Protein AF-A0A494Y3T6-F1 (afdb_monomer)

Mean predicted aligned error: 9.83 Å

Nearest PDB structures (foldseek):
  3luq-assembly1_D  TM=3.964E-01  e=2.730E+00  Geobacter sulfurreducens PCA
  6e09-assembly1_A  TM=2.855E-01  e=7.334E-01  Helicobacter pylori SS1
  6e09-assembly2_C  TM=2.878E-01  e=2.316E+00  Helicobacter pylori SS1

Structure (mmCIF, N/CA/C/O backbone):
data_AF-A0A494Y3T6-F1
#
_entry.id   AF-A0A494Y3T6-F1
#
loop_
_atom_site.group_PDB
_atom_site.id
_atom_site.type_symbol
_atom_site.label_atom_id
_atom_site.label_alt_id
_atom_site.label_comp_id
_atom_site.label_asym_id
_atom_site.label_entity_id
_atom_site.label_seq_id
_atom_site.pdbx_PDB_ins_code
_atom_site.Cartn_x
_atom_site.Cartn_y
_atom_site.Cartn_z
_atom_site.occupancy
_atom_site.B_iso_or_equiv
_atom_site.auth_seq_id
_atom_site.auth_comp_id
_atom_site.auth_asym_id
_atom_site.auth_atom_id
_atom_site.pdbx_PDB_model_num
ATOM 1 N N . MET A 1 1 ? -15.432 0.862 1.508 1.00 73.38 1 MET A N 1
ATOM 2 C CA . MET A 1 1 ? -14.157 1.008 2.243 1.00 73.38 1 MET A CA 1
ATOM 3 C C . MET A 1 1 ? -12.999 0.832 1.286 1.00 73.38 1 MET A C 1
ATOM 5 O O . MET A 1 1 ? -13.145 0.015 0.381 1.00 73.38 1 MET A O 1
ATOM 9 N N . LEU A 1 2 ? -11.916 1.571 1.512 1.00 78.19 2 LEU A N 1
ATOM 10 C CA . LEU A 1 2 ? -10.617 1.409 0.862 1.00 78.19 2 LEU A CA 1
ATOM 11 C C . LEU A 1 2 ? -9.668 0.602 1.751 1.00 78.19 2 LEU A C 1
ATOM 13 O O . LEU A 1 2 ? -9.791 0.681 2.972 1.00 78.19 2 LEU A O 1
ATOM 17 N N . LEU A 1 3 ? -8.756 -0.164 1.156 1.00 83.25 3 LEU A N 1
ATOM 18 C CA . LEU A 1 3 ? -7.653 -0.811 1.872 1.00 83.25 3 LEU A CA 1
ATOM 19 C C . LEU A 1 3 ? -6.368 -0.050 1.578 1.00 83.25 3 LEU A C 1
ATOM 21 O O . LEU A 1 3 ? -6.007 0.094 0.411 1.00 83.25 3 LEU A O 1
ATOM 25 N N . ASP A 1 4 ? -5.698 0.414 2.620 1.00 85.62 4 ASP A N 1
ATOM 26 C CA . ASP A 1 4 ? -4.536 1.283 2.500 1.00 85.62 4 ASP A CA 1
ATOM 27 C C . ASP A 1 4 ? -3.484 0.846 3.517 1.00 85.62 4 ASP A C 1
ATOM 29 O O . ASP A 1 4 ? -3.617 1.056 4.724 1.00 85.62 4 ASP A O 1
ATOM 33 N N . THR A 1 5 ? -2.448 0.177 3.025 1.00 87.12 5 THR A N 1
ATOM 34 C CA . THR A 1 5 ? -1.323 -0.251 3.853 1.00 87.12 5 THR A CA 1
ATOM 35 C C . THR A 1 5 ? -0.376 0.898 4.221 1.00 87.12 5 THR A C 1
ATOM 37 O O . THR A 1 5 ? 0.397 0.722 5.163 1.00 87.12 5 THR A O 1
ATOM 40 N N . GLY A 1 6 ? -0.450 2.054 3.546 1.00 81.62 6 GLY A N 1
ATOM 41 C CA . GLY A 1 6 ? 0.257 3.290 3.902 1.00 81.62 6 GLY A CA 1
ATOM 42 C C . GLY A 1 6 ? -0.426 4.098 5.004 1.00 81.62 6 GLY A C 1
ATOM 43 O O . GLY A 1 6 ? 0.235 4.822 5.754 1.00 81.62 6 GLY A O 1
ATOM 44 N N . ALA A 1 7 ? -1.731 3.917 5.198 1.00 81.56 7 ALA A N 1
ATOM 45 C CA . ALA A 1 7 ? -2.440 4.448 6.354 1.00 81.56 7 ALA A CA 1
ATOM 46 C C . ALA A 1 7 ? -2.167 3.599 7.607 1.00 81.56 7 ALA A C 1
ATOM 48 O O . ALA A 1 7 ? -2.581 2.444 7.702 1.00 81.56 7 ALA A O 1
ATOM 49 N N . ALA A 1 8 ? -1.538 4.186 8.630 1.00 80.62 8 ALA A N 1
ATOM 50 C CA . ALA A 1 8 ? -1.306 3.504 9.908 1.00 80.62 8 ALA A CA 1
ATOM 51 C C . ALA A 1 8 ? -2.625 3.062 10.580 1.00 80.62 8 ALA A C 1
ATOM 53 O O . ALA A 1 8 ? -2.787 1.913 10.998 1.00 80.62 8 ALA A O 1
ATOM 54 N N . PHE A 1 9 ? -3.593 3.978 10.651 1.00 85.00 9 PHE A N 1
ATOM 55 C CA . PHE A 1 9 ? -4.890 3.770 11.294 1.00 85.00 9 PHE A CA 1
ATOM 56 C C . PHE A 1 9 ? -6.030 3.830 10.283 1.00 85.00 9 PHE A C 1
ATOM 58 O O . PHE A 1 9 ? -5.906 4.427 9.216 1.00 85.00 9 PHE A O 1
ATOM 65 N N . ALA A 1 10 ? -7.174 3.247 10.639 1.00 87.12 10 ALA A N 1
ATOM 66 C CA . ALA A 1 10 ? -8.388 3.430 9.854 1.00 87.12 10 ALA A CA 1
ATOM 67 C C . ALA A 1 10 ? -8.802 4.912 9.827 1.00 87.12 10 ALA A C 1
ATOM 69 O O . ALA A 1 10 ? -8.697 5.599 10.841 1.00 87.12 10 ALA A O 1
ATOM 70 N N . ILE A 1 11 ? -9.322 5.392 8.697 1.00 85.81 11 ILE A N 1
ATOM 71 C CA . ILE A 1 11 ? -9.829 6.762 8.529 1.00 85.81 11 ILE A CA 1
ATOM 72 C C . ILE A 1 11 ? -11.288 6.675 8.096 1.00 85.81 11 ILE A C 1
ATOM 74 O O . ILE A 1 11 ? -11.587 6.184 7.013 1.00 85.81 11 ILE A O 1
ATOM 78 N N . LEU A 1 12 ? -12.217 7.123 8.932 1.00 86.12 12 LEU A N 1
ATOM 79 C CA . LEU A 1 12 ? -13.650 6.910 8.734 1.00 86.12 12 LEU A CA 1
ATOM 80 C C . LEU A 1 12 ? -14.422 8.228 8.671 1.00 86.12 12 LEU A C 1
ATOM 82 O O . LEU A 1 12 ? -14.038 9.230 9.280 1.00 86.12 12 LEU A O 1
ATOM 86 N N . GLY A 1 13 ? -15.534 8.201 7.939 1.00 78.88 13 GLY A N 1
ATOM 87 C CA . GLY A 1 13 ? -16.371 9.370 7.694 1.00 78.88 13 GLY A CA 1
ATOM 88 C C . GLY A 1 13 ? -17.178 9.816 8.911 1.00 78.88 13 GLY A C 1
ATOM 89 O O . GLY A 1 13 ? -17.548 9.013 9.768 1.00 78.88 13 GLY A O 1
ATOM 90 N N . HIS A 1 14 ? -17.509 11.108 8.960 1.00 68.88 14 HIS A N 1
ATOM 91 C CA . HIS A 1 14 ? -18.469 11.635 9.936 1.00 68.88 14 HIS A CA 1
ATOM 92 C C . HIS A 1 14 ? -19.910 11.191 9.633 1.00 68.88 14 HIS A C 1
ATOM 94 O O . HIS A 1 14 ? -20.647 10.852 10.551 1.00 68.88 14 HIS A O 1
ATOM 100 N N . GLU A 1 15 ? -20.274 11.127 8.349 1.00 64.12 15 GLU A N 1
ATOM 101 C CA . GLU A 1 15 ? -21.645 10.865 7.876 1.00 64.12 15 GLU A CA 1
ATOM 102 C C . GLU A 1 15 ? -21.785 9.540 7.098 1.00 64.12 15 GLU A C 1
ATOM 104 O O . GLU A 1 15 ? -22.838 9.242 6.536 1.00 64.12 15 GLU A O 1
ATOM 109 N N . GLY A 1 16 ? -20.712 8.746 7.020 1.00 59.22 16 GLY A N 1
ATOM 110 C CA . GLY A 1 16 ? -20.700 7.467 6.304 1.00 59.22 16 GLY A CA 1
ATOM 111 C C . GLY A 1 16 ? -21.360 6.329 7.088 1.00 59.22 16 GLY A C 1
ATOM 112 O O . GLY A 1 16 ? -21.649 6.454 8.275 1.00 59.22 16 GLY A O 1
ATOM 113 N N . GLY A 1 17 ? -21.528 5.163 6.452 1.00 65.25 17 GLY A N 1
ATOM 114 C CA . GLY A 1 17 ? -22.044 3.961 7.127 1.00 65.25 17 GLY A CA 1
ATOM 115 C C . GLY A 1 17 ? -21.122 3.402 8.225 1.00 65.25 17 GLY A C 1
ATOM 116 O O . GLY A 1 17 ? -21.507 2.479 8.942 1.00 65.25 17 GLY A O 1
ATOM 117 N N . LEU A 1 18 ? -19.906 3.944 8.356 1.00 77.62 18 LEU A N 1
ATOM 118 C CA . LEU A 1 18 ? -18.935 3.626 9.398 1.00 77.62 18 LEU A CA 1
ATOM 119 C C . LEU A 1 18 ? -18.412 4.924 10.016 1.00 77.62 18 LEU A C 1
ATOM 121 O O . LEU A 1 18 ? -17.780 5.728 9.336 1.00 77.62 18 LEU A O 1
ATOM 125 N N . THR A 1 19 ? -18.621 5.082 11.321 1.00 82.00 19 THR A N 1
ATOM 126 C CA . THR A 1 19 ? -18.155 6.238 12.098 1.00 82.00 19 THR A CA 1
ATOM 127 C C . THR A 1 19 ? -17.302 5.749 13.269 1.00 82.00 19 THR A C 1
ATOM 129 O O . THR A 1 19 ? -17.674 4.760 13.914 1.00 82.00 19 THR A O 1
ATOM 132 N N . PRO A 1 20 ? -16.168 6.403 13.586 1.00 85.62 20 PRO A N 1
ATOM 133 C CA . PRO A 1 20 ? -15.412 6.085 14.789 1.00 85.62 20 PRO A CA 1
ATOM 134 C C . PRO A 1 20 ? -16.272 6.301 16.032 1.00 85.62 20 PRO A C 1
ATOM 136 O O . PRO A 1 20 ? -16.986 7.298 16.146 1.00 85.62 20 PRO A O 1
ATOM 139 N N . ARG A 1 21 ? -16.179 5.382 16.993 1.00 88.19 21 ARG A N 1
ATOM 140 C CA . ARG A 1 21 ? -16.762 5.594 18.322 1.00 88.19 21 ARG A CA 1
ATOM 141 C C . ARG A 1 21 ? -15.883 6.572 19.109 1.00 88.19 21 ARG A C 1
ATOM 143 O O . ARG A 1 21 ? -14.671 6.547 18.908 1.00 88.19 21 ARG A O 1
ATOM 150 N N . PRO A 1 22 ? -16.439 7.391 20.016 1.00 87.00 22 PRO A N 1
ATOM 151 C CA . PRO A 1 22 ? -15.635 8.291 20.838 1.00 87.00 22 PRO A CA 1
ATOM 152 C C . PRO A 1 22 ? -14.521 7.551 21.590 1.00 87.00 22 PRO A C 1
ATOM 154 O O . PRO A 1 22 ? -14.742 6.455 22.115 1.00 87.00 22 PRO A O 1
ATOM 157 N N . LEU A 1 23 ? -13.330 8.149 21.629 1.00 88.25 23 LEU A N 1
ATOM 158 C CA . LEU A 1 23 ? -12.227 7.670 22.454 1.00 88.25 23 LEU A CA 1
ATOM 159 C C . LEU A 1 23 ? -12.542 7.949 23.930 1.00 88.25 23 LEU A C 1
ATOM 161 O O . LEU A 1 23 ? -12.898 9.072 24.280 1.00 88.25 23 LEU A O 1
ATOM 165 N N . THR A 1 24 ? -12.428 6.934 24.790 1.00 88.81 24 THR A N 1
ATOM 166 C CA . THR A 1 24 ? -12.577 7.115 26.244 1.00 88.81 24 THR A CA 1
ATOM 167 C C . THR A 1 24 ? -11.205 7.271 26.910 1.00 88.81 24 THR A C 1
ATOM 169 O O . THR A 1 24 ? -10.221 6.733 26.385 1.00 88.81 24 THR A O 1
ATOM 172 N N . PRO A 1 25 ? -11.116 7.940 28.077 1.00 88.38 25 PRO A N 1
ATOM 173 C CA . PRO A 1 25 ? -9.852 8.105 28.801 1.00 88.38 25 PRO A CA 1
ATOM 174 C C . PRO A 1 25 ? -9.154 6.779 29.133 1.00 88.38 25 PRO A C 1
ATOM 176 O O . PRO A 1 25 ? -7.929 6.683 29.094 1.00 88.38 25 PRO A O 1
ATOM 179 N N . GLU A 1 26 ? -9.915 5.720 29.419 1.00 89.19 26 GLU A N 1
ATOM 180 C CA . GLU A 1 26 ? -9.364 4.395 29.729 1.00 89.19 26 GLU A CA 1
ATOM 181 C C . GLU A 1 26 ? -8.699 3.760 28.503 1.00 89.19 26 GLU A C 1
ATOM 183 O O . GLU A 1 26 ? -7.636 3.139 28.610 1.00 89.19 26 GLU A O 1
ATOM 188 N N . VAL A 1 27 ? -9.315 3.919 27.326 1.00 87.50 27 VAL A N 1
ATOM 189 C CA . VAL A 1 27 ? -8.764 3.421 26.059 1.00 87.50 27 VAL A CA 1
ATOM 190 C C . VAL A 1 27 ? -7.507 4.202 25.692 1.00 87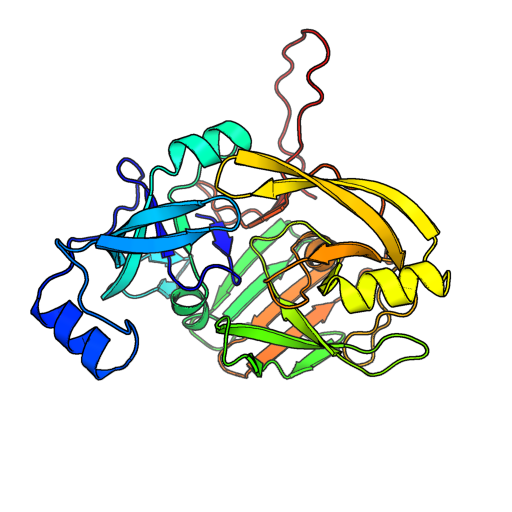.50 27 VAL A C 1
ATOM 192 O O . VAL A 1 27 ? -6.497 3.589 25.342 1.00 87.50 27 VAL A O 1
ATOM 195 N N . GLU A 1 28 ? -7.544 5.527 25.832 1.00 88.19 28 GLU A N 1
ATOM 196 C CA . GLU A 1 28 ? -6.398 6.405 25.600 1.00 88.19 28 GLU A CA 1
ATOM 197 C C . GLU A 1 28 ? -5.208 6.042 26.500 1.00 88.19 28 GLU A C 1
ATOM 199 O O . GLU A 1 28 ? -4.101 5.813 26.006 1.00 88.19 28 GLU A O 1
ATOM 204 N N . ALA A 1 29 ? -5.438 5.890 27.807 1.00 87.38 29 ALA A N 1
ATOM 205 C CA . ALA A 1 29 ? -4.410 5.468 28.756 1.00 87.38 29 ALA A CA 1
ATOM 206 C C . ALA A 1 29 ? -3.815 4.097 28.385 1.00 87.38 29 ALA A C 1
ATOM 208 O O . ALA A 1 29 ? -2.599 3.889 28.451 1.00 87.38 29 ALA A O 1
ATOM 209 N N . GLY A 1 30 ? -4.660 3.161 27.938 1.00 84.94 30 GLY A N 1
ATOM 210 C CA . GLY A 1 30 ? -4.219 1.865 27.429 1.00 84.94 30 GLY A CA 1
ATOM 211 C C . GLY A 1 30 ? -3.369 1.967 26.158 1.00 84.94 30 GLY A C 1
ATOM 212 O O . GLY A 1 30 ? -2.425 1.194 25.985 1.00 84.94 30 GLY A O 1
ATOM 213 N N . TRP A 1 31 ? -3.674 2.907 25.263 1.00 86.00 31 TRP A N 1
ATOM 214 C CA . TRP A 1 31 ? -2.915 3.133 24.029 1.00 86.00 31 TRP A CA 1
ATOM 215 C C . TRP A 1 31 ? -1.570 3.798 24.292 1.00 86.00 31 TRP A C 1
ATOM 217 O O . TRP A 1 31 ? -0.572 3.342 23.735 1.00 86.00 31 TRP A O 1
ATOM 227 N N . LEU A 1 32 ? -1.523 4.780 25.196 1.00 83.56 32 LEU A N 1
ATOM 228 C CA . LEU A 1 32 ? -0.279 5.390 25.674 1.00 83.56 32 LEU A CA 1
ATOM 229 C C . LEU A 1 32 ? 0.657 4.341 26.272 1.00 83.56 32 LEU A C 1
ATOM 231 O O . LEU A 1 32 ? 1.813 4.231 25.872 1.00 83.56 32 LEU A O 1
ATOM 235 N N . LYS A 1 33 ? 0.137 3.499 27.175 1.00 86.38 33 LYS A N 1
ATOM 236 C CA . LYS A 1 33 ? 0.922 2.435 27.820 1.00 86.38 33 LYS A CA 1
ATOM 237 C C . LYS A 1 33 ? 1.505 1.432 26.819 1.00 86.38 33 LYS A C 1
ATOM 239 O O . LYS A 1 33 ? 2.566 0.869 27.068 1.00 86.38 33 LYS A O 1
ATOM 244 N N . ARG A 1 34 ? 0.804 1.183 25.709 1.00 77.31 34 ARG A N 1
ATOM 245 C CA . ARG A 1 34 ? 1.233 0.259 24.645 1.00 77.31 34 ARG A CA 1
ATOM 246 C C . ARG A 1 34 ? 2.066 0.929 23.549 1.00 77.31 34 ARG A C 1
ATOM 248 O O . ARG A 1 34 ? 2.468 0.239 22.622 1.00 77.31 34 ARG A O 1
ATOM 255 N N . GLY A 1 35 ? 2.292 2.242 23.624 1.00 73.50 35 GLY A N 1
ATOM 256 C CA . GLY A 1 35 ? 3.008 2.997 22.593 1.00 73.50 35 GLY A CA 1
ATOM 257 C C . GLY A 1 35 ? 2.244 3.150 21.274 1.00 73.50 35 GLY A C 1
ATOM 258 O O . GLY A 1 35 ? 2.847 3.509 20.269 1.00 73.50 35 GLY A O 1
ATOM 259 N N . VAL A 1 36 ? 0.931 2.893 21.263 1.00 76.50 36 VAL A N 1
ATOM 260 C CA . VAL A 1 36 ? 0.076 3.064 20.072 1.00 76.50 36 VAL A CA 1
ATOM 261 C C . VAL A 1 36 ? -0.060 4.547 19.717 1.00 76.50 36 VAL A C 1
ATOM 263 O O . VAL A 1 36 ? -0.042 4.916 18.548 1.00 76.50 36 VAL A O 1
ATOM 266 N N . ILE A 1 37 ? -0.155 5.400 20.738 1.00 76.12 37 ILE A N 1
ATOM 267 C CA . ILE A 1 37 ? -0.021 6.855 20.626 1.00 76.12 37 ILE A CA 1
ATOM 268 C C . ILE A 1 37 ? 1.129 7.308 21.525 1.00 76.12 37 ILE A C 1
ATOM 270 O O . ILE A 1 37 ? 1.383 6.703 22.568 1.00 76.12 37 ILE A O 1
ATOM 274 N N . ARG A 1 38 ? 1.840 8.362 21.114 1.00 76.06 38 ARG A N 1
ATOM 275 C CA . ARG A 1 38 ? 3.046 8.847 21.811 1.00 76.06 38 ARG A CA 1
ATOM 276 C C . ARG A 1 38 ? 2.761 9.919 22.867 1.00 76.06 38 ARG A C 1
ATOM 278 O O . ARG A 1 38 ? 3.597 10.147 23.732 1.00 76.06 38 ARG A O 1
ATOM 285 N N . ALA A 1 39 ? 1.606 10.573 22.793 1.00 81.06 39 ALA A N 1
ATOM 286 C CA . ALA A 1 39 ? 1.183 11.627 23.708 1.00 81.06 39 ALA A CA 1
ATOM 287 C C . ALA A 1 39 ? -0.350 11.629 23.843 1.00 81.06 39 ALA A C 1
ATOM 289 O O . ALA A 1 39 ? -1.022 11.115 22.940 1.00 81.06 39 ALA A O 1
ATOM 290 N N . PRO A 1 40 ? -0.902 12.162 24.951 1.00 81.75 40 PRO A N 1
ATOM 291 C CA . PRO A 1 40 ? -2.342 12.340 25.100 1.00 81.75 40 PRO A CA 1
ATOM 292 C C . PRO A 1 40 ? -2.934 13.148 23.941 1.00 81.75 40 PRO A C 1
ATOM 294 O O . PRO A 1 40 ? -2.313 14.083 23.431 1.00 81.75 40 PRO A O 1
ATOM 297 N N . THR A 1 41 ? -4.144 12.786 23.543 1.00 80.00 41 THR A N 1
ATOM 298 C CA . THR A 1 41 ? -4.939 13.456 22.518 1.00 80.00 41 THR A CA 1
ATOM 299 C C . THR A 1 41 ? -5.735 14.585 23.171 1.00 80.00 41 THR A C 1
ATOM 301 O O . THR A 1 41 ? -6.664 14.351 23.942 1.00 80.00 41 THR A O 1
ATOM 304 N N . ALA A 1 42 ? -5.360 15.838 22.904 1.00 74.31 42 ALA A N 1
ATOM 305 C CA . ALA A 1 42 ? -6.104 16.986 23.419 1.00 74.31 42 ALA A CA 1
ATOM 306 C C . ALA A 1 42 ? -7.536 16.952 22.858 1.00 74.31 42 ALA A C 1
ATOM 308 O O . ALA A 1 42 ? -7.720 16.897 21.643 1.00 74.31 42 ALA A O 1
ATOM 309 N N . ASP A 1 43 ? -8.536 16.919 23.741 1.00 75.50 43 ASP A N 1
ATOM 310 C CA . ASP A 1 43 ? -9.963 16.804 23.402 1.00 75.50 43 ASP A CA 1
ATOM 311 C C . ASP A 1 43 ? -10.307 15.621 22.474 1.00 75.50 43 ASP A C 1
ATOM 313 O O . ASP A 1 43 ? -11.229 15.692 21.654 1.00 75.50 43 ASP A O 1
ATOM 317 N N . GLY A 1 44 ? -9.555 14.518 22.583 1.00 76.56 44 GLY A N 1
ATOM 318 C CA . GLY A 1 44 ? -9.746 13.350 21.725 1.00 76.56 44 GLY A CA 1
ATOM 319 C C . GLY A 1 44 ? -9.354 13.611 20.273 1.00 76.56 44 GLY A C 1
ATOM 320 O O . GLY A 1 44 ? -9.909 12.985 19.375 1.00 76.56 44 GLY A O 1
ATOM 321 N N . ALA A 1 45 ? -8.449 14.555 20.012 1.00 81.56 45 ALA A N 1
ATOM 322 C CA . ALA A 1 45 ? -7.926 14.849 18.687 1.00 81.56 45 ALA A CA 1
ATOM 323 C C . ALA A 1 45 ? -6.399 14.715 18.633 1.00 81.56 45 ALA A C 1
ATOM 325 O O . ALA A 1 45 ? -5.695 14.881 19.630 1.00 81.56 45 ALA A O 1
ATOM 326 N N . MET A 1 46 ? -5.879 14.415 17.445 1.00 77.00 46 MET A N 1
ATOM 327 C CA . MET A 1 46 ? -4.445 14.331 17.194 1.00 77.00 46 MET A CA 1
ATOM 328 C C . MET A 1 46 ? -4.055 15.146 15.968 1.00 77.00 46 MET A C 1
ATOM 330 O O . MET A 1 46 ? -4.792 15.191 14.981 1.00 77.00 46 MET A O 1
ATOM 334 N N . SER A 1 47 ? -2.882 15.776 16.035 1.00 74.56 47 SER A N 1
ATOM 335 C CA . SER A 1 47 ? -2.260 16.356 14.849 1.00 74.56 47 SER A CA 1
ATOM 336 C C . SER A 1 47 ? -1.702 15.229 13.990 1.00 74.56 47 SER A C 1
ATOM 338 O O . SER A 1 47 ? -0.946 14.384 14.472 1.00 74.56 47 SER A O 1
ATOM 340 N N . VAL A 1 48 ? -2.099 15.214 12.728 1.00 69.88 48 VAL A N 1
ATOM 341 C CA . VAL A 1 48 ? -1.601 14.312 11.702 1.00 69.88 48 VAL A CA 1
ATOM 342 C C . VAL A 1 48 ? -0.883 15.164 10.676 1.00 69.88 48 VAL A C 1
ATOM 344 O O . VAL A 1 48 ? -1.495 16.020 10.032 1.00 69.88 48 VAL A O 1
ATOM 347 N N . SER A 1 49 ? 0.416 14.930 10.531 1.00 60.34 49 SER A N 1
ATOM 348 C CA . SER A 1 49 ? 1.200 15.573 9.488 1.00 60.34 49 SER A CA 1
ATOM 349 C C . SER A 1 49 ? 0.868 14.948 8.146 1.00 60.34 49 SER A C 1
ATOM 351 O O . SER A 1 49 ? 1.154 13.777 7.904 1.00 60.34 49 SER A O 1
ATOM 353 N N . MET A 1 50 ? 0.242 15.738 7.280 1.00 56.66 50 MET A N 1
ATOM 354 C CA . MET A 1 50 ? 0.024 15.381 5.884 1.00 56.66 50 MET A CA 1
ATOM 355 C C . MET A 1 50 ? 1.088 16.079 5.029 1.00 56.66 50 MET A C 1
ATOM 357 O O . MET A 1 50 ? 1.564 17.149 5.414 1.00 56.66 50 MET A O 1
ATOM 361 N N . PRO A 1 51 ? 1.412 15.558 3.832 1.00 50.16 51 PRO A N 1
ATOM 362 C CA . PRO A 1 51 ? 2.407 16.168 2.951 1.00 50.16 51 PRO A CA 1
ATOM 363 C C . PRO A 1 51 ? 2.163 17.646 2.612 1.00 50.16 51 PRO A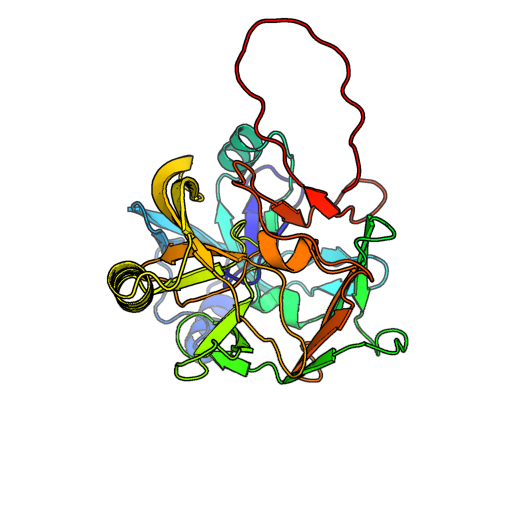 C 1
ATOM 365 O O . PRO A 1 51 ? 3.101 18.325 2.198 1.00 50.16 51 PRO A O 1
ATOM 368 N N . SER A 1 52 ? 0.923 18.136 2.706 1.00 54.66 52 SER A N 1
ATOM 369 C CA . SER A 1 52 ? 0.559 19.515 2.368 1.00 54.66 52 SER A CA 1
ATOM 370 C C . SER A 1 52 ? 0.315 20.423 3.575 1.00 54.66 52 SER A C 1
ATOM 372 O O . SER A 1 52 ? 0.481 21.635 3.452 1.00 54.66 52 SER A O 1
ATOM 374 N N . GLN A 1 53 ? -0.098 19.868 4.718 1.00 62.75 53 GLN A N 1
ATOM 375 C CA . GLN A 1 53 ? -0.394 20.613 5.943 1.00 62.75 53 GLN A CA 1
ATOM 376 C C . GLN A 1 53 ? -0.621 19.660 7.121 1.00 62.75 53 GLN A C 1
ATOM 378 O O . GLN A 1 53 ? -1.172 18.571 6.952 1.00 62.75 53 GLN A O 1
ATOM 383 N N . ASP A 1 54 ? -0.312 20.110 8.332 1.00 71.38 54 ASP A N 1
ATOM 384 C CA . ASP A 1 54 ? -0.780 19.429 9.536 1.00 71.38 54 ASP A CA 1
ATOM 385 C C . ASP A 1 54 ? -2.305 19.575 9.653 1.00 71.38 54 ASP A C 1
ATOM 387 O O . ASP A 1 54 ? -2.871 20.659 9.466 1.00 71.38 54 ASP A O 1
ATOM 391 N N . ARG A 1 55 ? -2.994 18.471 9.946 1.00 72.00 55 ARG A N 1
ATOM 392 C CA . ARG A 1 55 ? -4.438 18.454 10.200 1.00 72.00 55 ARG A CA 1
ATOM 393 C C . ARG A 1 55 ? -4.714 17.905 11.585 1.00 72.00 55 ARG A C 1
ATOM 395 O O . ARG A 1 55 ? -4.193 16.864 11.960 1.00 72.00 55 ARG A O 1
ATOM 402 N N . VAL A 1 56 ? -5.606 18.563 12.313 1.00 78.75 56 VAL A N 1
ATOM 403 C CA . VAL A 1 56 ? -6.140 18.022 13.564 1.00 78.75 56 VAL A CA 1
ATOM 404 C C . VAL A 1 56 ? -7.333 17.137 13.228 1.00 78.75 56 VAL A C 1
ATOM 406 O O . VAL A 1 56 ? -8.343 17.620 12.715 1.00 78.75 56 VAL A O 1
ATOM 409 N N . LEU A 1 57 ? -7.207 15.839 13.495 1.00 82.44 57 LEU A N 1
ATOM 410 C CA . LEU A 1 57 ? -8.264 14.854 13.275 1.00 82.44 57 LEU A CA 1
ATOM 411 C C . LEU A 1 57 ? -8.751 14.317 14.615 1.00 82.44 57 LEU A C 1
ATOM 413 O O . LEU A 1 57 ? -7.951 14.046 15.512 1.00 82.44 57 LEU A O 1
ATOM 417 N N . LYS A 1 58 ? -10.069 14.138 14.752 1.00 86.62 58 LYS A N 1
ATOM 418 C CA . LYS A 1 58 ? -10.620 13.475 15.937 1.00 86.62 58 LYS A CA 1
ATOM 419 C C . LYS A 1 58 ? -10.202 12.012 15.925 1.00 86.62 58 LYS A C 1
ATOM 421 O O . LYS A 1 58 ? -10.303 11.330 14.907 1.00 86.62 58 LYS A O 1
ATOM 426 N N . VAL A 1 59 ? -9.754 11.544 17.073 1.00 86.94 59 VAL A N 1
ATOM 427 C CA . VAL A 1 59 ? -9.389 10.164 17.338 1.00 86.94 59 VAL A CA 1
ATOM 428 C C . VAL A 1 59 ? -10.588 9.466 17.953 1.00 86.94 59 VAL A C 1
ATOM 430 O O . VAL A 1 59 ? -11.275 9.976 18.837 1.00 86.94 59 VAL A O 1
ATOM 433 N N . GLY A 1 60 ? -10.845 8.267 17.465 1.00 88.69 60 GLY A N 1
ATOM 434 C CA . GLY A 1 60 ? -11.888 7.405 17.966 1.00 88.69 60 GLY A CA 1
ATOM 435 C C . GLY A 1 60 ? -11.482 5.948 17.876 1.00 88.69 60 GLY A C 1
ATOM 436 O O . GLY A 1 60 ? -10.353 5.583 17.554 1.00 88.69 60 GLY A O 1
ATOM 437 N N . VAL A 1 61 ? -12.448 5.097 18.170 1.00 89.88 61 VAL A N 1
ATOM 438 C CA . VAL A 1 61 ? -12.296 3.654 18.176 1.00 89.88 61 VAL A CA 1
ATOM 439 C C . VAL A 1 61 ? -13.006 3.080 16.963 1.00 89.88 61 VAL A C 1
ATOM 441 O O . VAL A 1 61 ? -14.201 3.316 16.758 1.00 89.88 61 VAL A O 1
ATOM 444 N N . PHE A 1 62 ? -12.289 2.271 16.190 1.00 89.00 62 PHE A N 1
ATOM 445 C CA . PHE A 1 62 ? -12.823 1.550 15.047 1.00 89.00 62 PHE A CA 1
ATOM 446 C C . PHE A 1 62 ? -14.075 0.749 15.464 1.00 89.00 62 PHE A C 1
ATOM 448 O O . PHE A 1 62 ? -14.019 -0.006 16.451 1.00 89.00 62 PHE A O 1
ATOM 455 N N . PRO A 1 63 ? -15.217 0.900 14.760 1.00 86.69 63 PRO A N 1
ATOM 456 C CA . PRO A 1 63 ? -16.475 0.234 15.109 1.00 86.69 63 PRO A CA 1
ATOM 457 C C . PRO A 1 63 ? -16.455 -1.278 14.822 1.00 86.69 63 PRO A C 1
ATOM 459 O O . PRO A 1 63 ? -17.360 -1.997 15.244 1.00 86.69 63 PRO A O 1
ATOM 462 N N . GLY A 1 64 ? -15.402 -1.776 14.167 1.00 87.12 64 GLY A N 1
ATOM 463 C CA . GLY A 1 64 ? -15.334 -3.135 13.650 1.00 87.12 64 GLY A CA 1
ATOM 464 C C . GLY A 1 64 ? -16.077 -3.245 12.323 1.00 87.12 64 GLY A C 1
ATOM 465 O O . GLY A 1 64 ? -17.000 -2.483 12.039 1.00 87.12 64 GLY A O 1
ATOM 466 N N . VAL A 1 65 ? -15.675 -4.202 11.494 1.00 84.88 65 VAL A N 1
ATOM 467 C CA . VAL A 1 65 ? -16.334 -4.437 10.209 1.00 84.88 65 VAL A CA 1
ATOM 468 C C . VAL A 1 65 ? -16.314 -5.914 9.856 1.00 84.88 65 VAL A C 1
ATOM 470 O O . VAL A 1 65 ? -15.346 -6.625 10.127 1.00 84.88 65 VAL A O 1
ATOM 473 N N . GLN A 1 66 ? -17.412 -6.367 9.263 1.00 83.81 66 GLN A N 1
ATOM 474 C CA . GLN A 1 66 ? -17.522 -7.692 8.677 1.00 83.81 66 GLN A CA 1
ATOM 475 C C . GLN A 1 66 ? -17.063 -7.638 7.216 1.00 83.81 66 GLN A C 1
ATOM 477 O O . GLN A 1 66 ? -17.514 -6.786 6.447 1.00 83.81 66 GLN A O 1
ATOM 482 N N . ILE A 1 67 ? -16.179 -8.560 6.851 1.00 77.06 67 ILE A N 1
ATOM 483 C CA . ILE A 1 67 ? -15.591 -8.731 5.527 1.00 77.06 67 ILE A CA 1
ATOM 484 C C . ILE A 1 67 ? -15.803 -10.173 5.096 1.00 77.06 67 ILE A C 1
ATOM 486 O O . ILE A 1 67 ? -15.135 -11.081 5.581 1.00 77.06 67 ILE A O 1
ATOM 490 N N . GLN A 1 68 ? -16.768 -10.391 4.199 1.00 79.62 68 GLN A N 1
ATOM 491 C CA . GLN A 1 68 ? -17.269 -11.732 3.879 1.00 79.62 68 GLN A CA 1
ATOM 492 C C . GLN A 1 68 ? -17.705 -12.459 5.171 1.00 79.62 68 GLN A C 1
ATOM 494 O O . GLN A 1 68 ? -18.478 -11.911 5.959 1.00 79.62 68 GLN A O 1
ATOM 499 N N . LYS A 1 69 ? -17.199 -13.671 5.431 1.00 84.44 69 LYS A N 1
ATOM 500 C CA . LYS A 1 69 ? -17.414 -14.393 6.698 1.00 84.44 69 LYS A CA 1
ATOM 501 C C . LYS A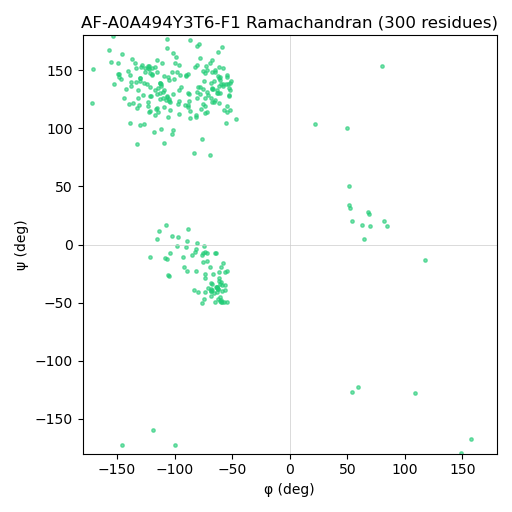 1 69 ? -16.467 -13.961 7.831 1.00 84.44 69 LYS A C 1
ATOM 503 O O . LYS A 1 69 ? -16.663 -14.379 8.968 1.00 84.44 69 LYS A O 1
ATOM 508 N N . TRP A 1 70 ? -15.489 -13.102 7.554 1.00 86.00 70 TRP A N 1
ATOM 509 C CA . TRP A 1 70 ? -14.460 -12.681 8.506 1.00 86.00 70 TRP A CA 1
ATOM 510 C C . TRP A 1 70 ? -14.753 -11.337 9.141 1.00 86.00 70 TRP A C 1
ATOM 512 O O . TRP A 1 70 ? -15.538 -10.545 8.630 1.00 86.00 70 TRP A O 1
ATOM 522 N N . ARG A 1 71 ? -14.092 -11.060 10.262 1.00 85.44 71 ARG A N 1
ATOM 523 C CA . ARG A 1 71 ? -14.324 -9.842 11.029 1.00 85.44 71 ARG A CA 1
ATOM 524 C C . ARG A 1 71 ? -13.014 -9.166 11.391 1.00 85.44 71 ARG A C 1
ATOM 526 O O . ARG A 1 71 ? -12.125 -9.801 11.947 1.00 85.44 71 ARG A O 1
ATOM 533 N N . ILE A 1 72 ? -12.963 -7.857 11.170 1.00 87.25 72 ILE A N 1
ATOM 534 C CA . ILE A 1 72 ? -12.028 -6.969 11.859 1.00 87.25 72 ILE A CA 1
ATOM 535 C C . ILE A 1 72 ? -12.720 -6.521 13.147 1.00 87.25 72 ILE A C 1
ATOM 537 O O . ILE A 1 72 ? -13.824 -5.960 13.119 1.00 87.25 72 ILE A O 1
ATOM 541 N N . ALA A 1 73 ? -12.108 -6.830 14.288 1.00 88.06 73 ALA A N 1
ATOM 542 C CA . ALA A 1 73 ? -12.678 -6.521 15.590 1.00 88.06 73 ALA A CA 1
ATOM 543 C C . ALA A 1 73 ? -12.784 -5.004 15.816 1.00 88.06 73 ALA A C 1
ATOM 545 O O . ALA A 1 73 ? -11.972 -4.215 15.339 1.00 88.06 73 ALA A O 1
ATOM 546 N N . ALA A 1 74 ? -13.796 -4.596 16.579 1.00 88.38 74 ALA A N 1
ATOM 547 C CA . ALA A 1 74 ? -13.862 -3.234 17.093 1.00 88.38 74 ALA A CA 1
ATOM 548 C C . ALA A 1 74 ? -12.770 -3.024 18.154 1.00 88.38 74 ALA A C 1
ATOM 550 O O . ALA A 1 74 ? -12.368 -3.983 18.812 1.00 88.38 74 ALA A O 1
ATOM 551 N N . GLY A 1 75 ? -12.345 -1.779 18.384 1.00 85.56 75 GLY A N 1
ATOM 552 C CA . GLY A 1 75 ? -11.405 -1.466 19.476 1.00 85.56 75 GLY A CA 1
ATOM 553 C C . GLY A 1 75 ? -10.056 -0.889 19.045 1.00 85.56 75 GLY A C 1
ATOM 554 O O . GLY A 1 75 ? -9.331 -0.370 19.890 1.00 85.56 75 GLY A O 1
ATOM 555 N N . GLN A 1 76 ? -9.723 -0.966 17.757 1.00 85.81 76 GLN A N 1
ATOM 556 C CA . GLN A 1 76 ? -8.485 -0.406 17.210 1.00 85.81 76 GLN A CA 1
ATOM 557 C C . GLN A 1 76 ? -8.576 1.118 17.022 1.00 85.81 76 GLN A C 1
ATOM 559 O O . GLN A 1 76 ? -9.692 1.643 16.953 1.00 85.81 76 GLN A O 1
ATOM 564 N N . PRO A 1 77 ? -7.443 1.834 16.923 1.00 84.38 77 PRO A N 1
ATOM 565 C CA . PRO A 1 77 ? -7.450 3.255 16.606 1.00 84.38 77 PRO A CA 1
ATOM 566 C C . PRO A 1 77 ? -8.059 3.562 15.246 1.00 84.38 77 PRO A C 1
ATOM 568 O O . PRO A 1 77 ? -7.789 2.883 14.254 1.00 84.38 77 PRO A O 1
ATOM 571 N N . ALA A 1 78 ? -8.883 4.604 15.216 1.00 88.38 78 ALA A N 1
ATOM 572 C CA . ALA A 1 78 ? -9.438 5.167 14.001 1.00 88.38 78 ALA A CA 1
ATOM 573 C C . ALA A 1 78 ? -9.424 6.694 14.076 1.00 88.38 78 ALA A C 1
ATOM 575 O O . ALA A 1 78 ? -9.634 7.286 15.133 1.00 88.38 78 ALA A O 1
ATOM 576 N N . LEU A 1 79 ? -9.219 7.324 12.931 1.00 87.44 79 LEU A N 1
ATOM 577 C CA . LEU A 1 79 ? -9.310 8.759 12.743 1.00 87.44 79 LEU A CA 1
ATOM 578 C C . LEU A 1 79 ? -10.648 9.086 12.103 1.00 87.44 79 LEU A C 1
ATOM 580 O O . LEU A 1 79 ? -11.141 8.361 11.239 1.00 87.44 79 LEU A O 1
ATOM 584 N N . GLN A 1 80 ? -11.233 10.192 12.527 1.00 86.06 80 GLN A N 1
ATOM 585 C CA . GLN A 1 80 ? -12.410 10.756 11.901 1.00 86.06 80 GLN A CA 1
ATOM 586 C C . GLN A 1 80 ? -11.980 11.845 10.925 1.00 86.06 80 GLN A C 1
ATOM 588 O O . GLN A 1 80 ? -11.318 12.808 11.318 1.00 86.06 80 GLN A O 1
ATOM 593 N N . ALA A 1 81 ? -12.387 11.706 9.667 1.00 79.38 81 ALA A N 1
ATOM 594 C CA . ALA A 1 81 ? -12.135 12.694 8.628 1.00 79.38 81 ALA A CA 1
ATOM 595 C C . ALA A 1 81 ? -13.399 12.950 7.801 1.00 79.38 81 ALA A C 1
ATOM 597 O O . ALA A 1 81 ? -14.286 12.098 7.703 1.00 79.38 81 ALA A O 1
ATOM 598 N N . ASP A 1 82 ? -13.469 14.121 7.170 1.00 74.69 82 ASP A N 1
ATOM 599 C CA . ASP A 1 82 ? -14.443 14.365 6.110 1.00 74.69 82 ASP A CA 1
ATOM 600 C C . ASP A 1 82 ? -13.978 13.665 4.824 1.00 74.69 82 ASP A C 1
ATOM 602 O O . ASP A 1 82 ? -13.219 14.201 4.016 1.00 74.69 82 ASP A O 1
ATOM 606 N N . ILE A 1 83 ? -14.417 12.418 4.661 1.00 71.69 83 ILE A N 1
ATOM 607 C CA . ILE A 1 83 ? -14.126 11.603 3.478 1.00 71.69 83 ILE A CA 1
ATOM 608 C C . ILE A 1 83 ? -14.972 12.003 2.259 1.00 71.69 83 ILE A C 1
ATOM 610 O O . ILE A 1 83 ? -14.701 11.531 1.154 1.00 71.69 83 ILE A O 1
ATOM 614 N N . GLY A 1 84 ? -15.978 12.871 2.431 1.00 65.69 84 GLY A N 1
ATOM 615 C CA . GLY A 1 84 ? -16.836 13.343 1.344 1.00 65.69 84 GLY A CA 1
ATOM 616 C C . GLY A 1 84 ? -16.044 14.123 0.297 1.00 65.69 84 GLY A C 1
ATOM 617 O O . GLY A 1 84 ? -16.246 13.928 -0.904 1.00 65.69 84 GLY A O 1
ATOM 618 N N . GLN A 1 85 ? -15.063 14.916 0.739 1.00 62.06 85 GLN A N 1
ATOM 619 C CA . GLN A 1 85 ? -14.144 15.620 -0.156 1.00 62.06 85 GLN A CA 1
ATOM 620 C C . GLN A 1 85 ? -13.337 14.636 -1.023 1.00 62.06 85 GLN A C 1
ATOM 622 O O . GLN A 1 85 ? -13.278 14.792 -2.243 1.00 62.06 85 GLN A O 1
ATOM 627 N N . PHE A 1 86 ? -12.798 13.570 -0.426 1.00 60.53 86 PHE A N 1
ATOM 628 C CA . PHE A 1 86 ? -12.015 12.559 -1.146 1.00 60.53 86 PHE A CA 1
ATOM 629 C C . PHE A 1 86 ? -12.884 11.732 -2.114 1.00 60.53 86 PHE A C 1
ATOM 631 O O . PHE A 1 86 ? -12.493 11.468 -3.254 1.00 60.53 86 PHE A O 1
ATOM 638 N N . ALA A 1 87 ? -14.105 11.379 -1.699 1.00 62.84 87 ALA A N 1
ATOM 639 C CA . ALA A 1 87 ? -15.077 10.698 -2.554 1.00 62.84 87 ALA A CA 1
ATOM 640 C C . ALA A 1 87 ? -15.505 11.562 -3.755 1.00 62.84 87 ALA A C 1
ATOM 642 O O . ALA A 1 87 ? -15.684 11.049 -4.860 1.00 62.84 87 ALA A O 1
ATOM 643 N N . SER A 1 88 ? -15.628 12.883 -3.565 1.00 59.69 88 SER A N 1
ATOM 644 C CA . SER A 1 88 ? -16.005 13.815 -4.636 1.00 59.69 88 SER A CA 1
ATOM 645 C C . SER A 1 88 ? -14.930 13.960 -5.719 1.00 59.69 88 SER A C 1
ATOM 647 O O . SER A 1 88 ? -15.265 14.093 -6.894 1.00 59.69 88 SER A O 1
ATOM 649 N N . ALA A 1 89 ? -13.648 13.871 -5.345 1.00 56.78 89 ALA A N 1
ATOM 650 C CA . ALA A 1 89 ? -12.528 13.959 -6.281 1.00 56.78 89 ALA A CA 1
ATOM 651 C C . ALA A 1 89 ? -12.369 12.691 -7.140 1.00 56.78 89 ALA A C 1
ATOM 653 O O . ALA A 1 89 ? -11.890 12.761 -8.271 1.00 56.78 89 ALA A O 1
ATOM 654 N N . THR A 1 90 ? -12.779 11.535 -6.612 1.00 55.12 90 THR A N 1
ATOM 655 C CA . THR A 1 90 ? -12.557 10.222 -7.239 1.00 55.12 90 THR A CA 1
ATOM 656 C C . THR A 1 90 ? -13.801 9.632 -7.913 1.00 55.12 90 THR A C 1
ATOM 658 O O . THR A 1 90 ? -13.685 8.616 -8.593 1.00 55.12 90 THR A O 1
ATOM 661 N N . ASP A 1 91 ? -14.980 10.252 -7.755 1.00 59.12 91 ASP A N 1
ATOM 662 C CA . ASP A 1 91 ? -16.298 9.719 -8.173 1.00 59.12 91 ASP A CA 1
ATOM 663 C C . ASP A 1 91 ? -16.585 8.313 -7.591 1.00 59.12 91 ASP A C 1
ATOM 665 O O . ASP A 1 91 ? -17.417 7.554 -8.090 1.00 59.12 91 ASP A O 1
ATOM 669 N N . VAL A 1 92 ? -15.884 7.953 -6.508 1.00 59.59 92 VAL A N 1
ATOM 670 C CA . VAL A 1 92 ? -16.021 6.686 -5.786 1.00 59.59 92 VAL A CA 1
ATOM 671 C C . VAL A 1 92 ? -16.518 6.995 -4.383 1.00 59.59 92 VAL A C 1
ATOM 673 O O . VAL A 1 92 ? -15.832 7.626 -3.583 1.00 59.59 92 VAL A O 1
ATOM 676 N N . ARG A 1 93 ? -17.718 6.514 -4.051 1.00 67.88 93 ARG A N 1
ATOM 677 C CA . ARG A 1 93 ? -18.222 6.565 -2.674 1.00 67.88 93 ARG A CA 1
ATOM 678 C C . ARG A 1 93 ? -17.621 5.420 -1.869 1.00 67.88 93 ARG A C 1
ATOM 680 O O . ARG A 1 93 ? -17.758 4.258 -2.244 1.00 67.88 93 ARG A O 1
ATOM 687 N N . PHE A 1 94 ? -17.003 5.736 -0.740 1.00 70.75 94 PHE A N 1
ATOM 688 C CA . PHE A 1 94 ? -16.529 4.749 0.223 1.00 70.75 94 PHE A CA 1
ATOM 689 C C . PHE A 1 94 ? -16.792 5.239 1.648 1.00 70.75 94 PHE A C 1
ATOM 691 O O . PHE A 1 94 ? -16.782 6.433 1.908 1.00 70.75 94 PHE A O 1
ATOM 698 N N . ASP A 1 95 ? -17.020 4.303 2.572 1.00 73.81 95 ASP A N 1
ATOM 699 C CA . ASP A 1 95 ? -17.352 4.610 3.978 1.00 73.81 95 ASP A CA 1
ATOM 700 C C . ASP A 1 95 ? -16.132 4.929 4.861 1.00 73.81 95 ASP A C 1
ATOM 702 O O . ASP A 1 95 ? -16.270 5.237 6.042 1.00 73.81 95 ASP A O 1
ATOM 706 N N . GLY A 1 96 ? -14.931 4.810 4.300 1.00 79.31 96 GLY A N 1
ATOM 707 C CA . GLY A 1 96 ? -13.660 5.035 4.981 1.00 79.31 96 GLY A CA 1
ATOM 708 C C . GLY A 1 96 ? -12.526 4.169 4.434 1.00 79.31 96 GLY A C 1
ATOM 709 O O . GLY A 1 96 ? -12.724 3.372 3.514 1.00 79.31 96 GLY A O 1
ATOM 710 N N . VAL A 1 97 ? -11.352 4.331 5.022 1.00 82.94 97 VAL A N 1
ATOM 711 C CA . VAL A 1 97 ? -10.100 3.632 4.744 1.00 82.94 97 VAL A CA 1
ATOM 712 C C . VAL A 1 97 ? -9.795 2.691 5.908 1.00 82.94 97 VAL A C 1
ATOM 714 O O . VAL A 1 97 ? -9.905 3.080 7.072 1.00 82.94 97 VAL A O 1
ATOM 717 N N . VAL A 1 98 ? -9.431 1.449 5.607 1.00 85.56 98 VAL A N 1
ATOM 718 C CA . VAL A 1 98 ? -8.917 0.471 6.569 1.00 85.56 98 VAL A CA 1
ATOM 719 C C . VAL A 1 98 ? -7.396 0.516 6.486 1.00 85.56 98 VAL A C 1
ATOM 721 O O . VAL A 1 98 ? -6.837 0.135 5.462 1.00 85.56 98 VAL A O 1
ATOM 724 N N . GLY A 1 99 ? -6.764 0.993 7.559 1.00 86.31 99 GLY A N 1
ATOM 725 C CA . GLY A 1 99 ? -5.311 1.092 7.666 1.00 86.31 99 GLY A CA 1
ATOM 726 C C . GLY A 1 99 ? -4.632 -0.230 8.029 1.00 86.31 99 GLY A C 1
ATOM 727 O O . GLY A 1 99 ? -5.291 -1.202 8.427 1.00 86.31 99 GLY A O 1
ATOM 728 N N . ILE A 1 100 ? -3.302 -0.248 7.959 1.00 86.44 100 ILE A N 1
ATOM 729 C CA . ILE A 1 100 ? -2.471 -1.443 8.135 1.00 86.44 100 ILE A CA 1
ATOM 730 C C . ILE A 1 100 ? -2.698 -2.157 9.475 1.00 86.44 100 ILE A C 1
ATOM 732 O O . ILE A 1 100 ? -2.788 -3.385 9.500 1.00 86.44 100 ILE A O 1
ATOM 736 N N . GLU A 1 101 ? -2.881 -1.427 10.580 1.00 84.25 101 GLU A N 1
ATOM 737 C CA . GLU A 1 101 ? -3.125 -2.032 11.903 1.00 84.25 101 GLU A CA 1
ATOM 738 C C . GLU A 1 101 ? -4.414 -2.871 11.938 1.00 84.25 101 GLU A C 1
ATOM 740 O O . GLU A 1 101 ? -4.504 -3.885 12.636 1.00 84.25 101 GLU A O 1
ATOM 745 N N . SER A 1 102 ? -5.415 -2.488 11.144 1.00 85.88 102 SER A N 1
ATOM 746 C CA . SER A 1 102 ? -6.640 -3.266 10.954 1.00 85.88 102 SER A CA 1
ATOM 747 C C . SER A 1 102 ? -6.475 -4.368 9.917 1.00 85.88 102 SER A C 1
ATOM 749 O O . SER A 1 102 ? -6.985 -5.473 10.111 1.00 85.88 102 SER A O 1
ATOM 751 N N . MET A 1 103 ? -5.749 -4.096 8.831 1.00 87.62 103 MET A N 1
ATOM 752 C CA . MET A 1 103 ? -5.529 -5.071 7.763 1.00 87.62 103 MET A CA 1
ATOM 753 C C . MET A 1 103 ? -4.764 -6.304 8.248 1.00 87.62 103 MET A C 1
ATOM 755 O O . MET A 1 103 ? -5.120 -7.410 7.849 1.00 87.62 103 MET A O 1
ATOM 759 N N . ARG A 1 104 ? -3.795 -6.152 9.160 1.00 88.25 104 ARG A N 1
ATOM 760 C CA . ARG A 1 104 ? -2.983 -7.262 9.699 1.00 88.25 104 ARG A CA 1
ATOM 761 C C . ARG A 1 104 ? -3.784 -8.377 10.381 1.00 88.25 104 ARG A C 1
ATOM 763 O O . ARG A 1 104 ? -3.256 -9.466 10.582 1.00 88.25 104 ARG A O 1
ATOM 770 N N . ALA A 1 105 ? -5.048 -8.135 10.732 1.00 88.19 105 ALA A N 1
ATOM 771 C CA . ALA A 1 105 ? -5.915 -9.152 11.324 1.00 88.19 105 ALA A CA 1
ATOM 772 C C . ALA A 1 105 ? -6.313 -10.276 10.346 1.00 88.19 105 ALA A C 1
ATOM 774 O O . ALA A 1 105 ? -6.743 -11.340 10.796 1.00 88.19 105 ALA A O 1
ATOM 775 N N . LEU A 1 106 ? -6.205 -10.043 9.033 1.00 90.69 106 LEU A N 1
ATOM 776 C CA . LEU A 1 106 ? -6.659 -10.952 7.978 1.00 90.69 106 LEU A CA 1
ATOM 777 C C . LEU A 1 106 ? -5.582 -11.100 6.901 1.00 90.69 106 LEU A C 1
ATOM 779 O O . LEU A 1 106 ? -4.834 -10.165 6.642 1.00 90.69 106 LEU A O 1
ATOM 783 N N . THR A 1 107 ? -5.548 -12.238 6.218 1.00 93.00 107 THR A N 1
ATOM 784 C CA . THR A 1 107 ? -4.832 -12.369 4.941 1.00 93.00 107 THR A CA 1
ATOM 785 C C . THR A 1 107 ? -5.692 -11.781 3.834 1.00 93.00 107 THR A C 1
ATOM 787 O O . THR A 1 107 ? -6.889 -12.066 3.786 1.00 93.00 107 THR A O 1
ATOM 790 N N . TRP A 1 108 ? -5.105 -10.995 2.934 1.00 92.00 108 TRP A N 1
ATOM 791 C CA . TRP A 1 108 ? -5.827 -10.346 1.837 1.00 92.00 108 TRP A CA 1
ATOM 792 C C . TRP A 1 108 ? -5.347 -10.868 0.501 1.00 92.00 108 TRP A C 1
ATOM 794 O O . TRP A 1 108 ? -4.148 -10.858 0.243 1.00 92.00 108 TRP A O 1
ATOM 804 N N . ARG A 1 109 ? -6.281 -11.272 -0.359 1.00 91.75 109 ARG A N 1
ATOM 805 C CA . ARG A 1 109 ? -5.989 -11.729 -1.716 1.00 91.75 109 ARG A CA 1
ATOM 806 C C . ARG A 1 109 ? -6.750 -10.891 -2.728 1.00 91.75 109 ARG A C 1
ATOM 808 O O . ARG A 1 109 ? -7.980 -10.900 -2.721 1.00 91.75 109 ARG A O 1
ATOM 815 N N . ALA A 1 110 ? -6.022 -10.210 -3.599 1.00 90.31 110 ALA A N 1
ATOM 816 C CA . ALA A 1 110 ? -6.565 -9.572 -4.787 1.00 90.31 110 ALA A CA 1
ATOM 817 C C . ALA A 1 110 ? -6.360 -10.512 -5.980 1.00 90.31 110 ALA A C 1
ATOM 819 O O . ALA A 1 110 ? -5.233 -10.894 -6.283 1.00 90.31 110 ALA A O 1
ATOM 820 N N . ASP A 1 111 ? -7.443 -10.904 -6.638 1.00 89.31 111 ASP A N 1
ATOM 821 C CA . ASP A 1 111 ? -7.435 -11.672 -7.878 1.00 89.31 111 ASP A CA 1
ATOM 822 C C . ASP A 1 111 ? -7.965 -10.760 -8.988 1.00 89.31 111 ASP A C 1
ATOM 824 O O . ASP A 1 111 ? -9.172 -10.535 -9.118 1.00 89.31 111 ASP A O 1
ATOM 828 N N . TYR A 1 112 ? -7.040 -10.188 -9.758 1.00 84.00 112 TYR A N 1
ATOM 829 C CA . TYR A 1 112 ? -7.349 -9.247 -10.832 1.00 84.00 112 TYR A CA 1
ATOM 830 C C . TYR A 1 112 ? -7.956 -9.955 -12.048 1.00 84.00 112 TYR A C 1
ATOM 832 O O . TYR A 1 112 ? -8.750 -9.350 -12.759 1.00 84.00 112 TYR A O 1
ATOM 840 N N . VAL A 1 113 ? -7.684 -11.251 -12.243 1.00 86.19 113 VAL A N 1
ATOM 841 C CA . VAL A 1 113 ? -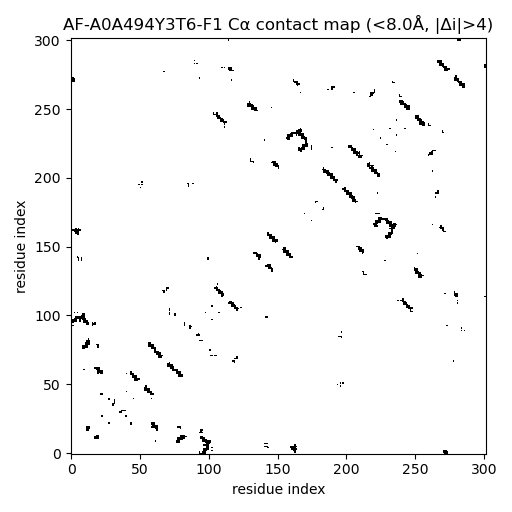8.268 -12.057 -13.334 1.00 86.19 113 VAL A CA 1
ATOM 842 C C . VAL A 1 113 ? -9.781 -12.231 -13.162 1.00 86.19 113 VAL A C 1
ATOM 844 O O . VAL A 1 113 ? -10.540 -12.159 -14.127 1.00 86.19 113 VAL A O 1
ATOM 847 N N . SER A 1 114 ? -10.227 -12.471 -11.930 1.00 84.12 114 SER A N 1
ATOM 848 C CA . SER A 1 114 ? -11.644 -12.596 -11.563 1.00 84.12 114 SER A CA 1
ATOM 849 C C . SER A 1 114 ? -12.270 -11.278 -11.098 1.00 84.12 114 SER A C 1
ATOM 851 O O . SER A 1 114 ? -13.487 -11.205 -10.931 1.00 84.12 114 SER A O 1
ATOM 853 N N . GLY A 1 115 ? -11.456 -10.243 -10.872 1.00 80.44 115 GLY A N 1
ATOM 854 C CA . GLY A 1 115 ? -11.885 -8.953 -10.335 1.00 80.44 115 GLY A CA 1
ATOM 855 C C . GLY A 1 115 ? -12.339 -9.015 -8.873 1.00 80.44 115 GLY A C 1
ATOM 856 O O . GLY A 1 115 ? -13.186 -8.216 -8.464 1.00 80.44 115 GLY A O 1
ATOM 857 N N . THR A 1 116 ? -11.815 -9.962 -8.086 1.00 83.06 116 THR A N 1
ATOM 858 C CA . THR A 1 116 ? -12.260 -10.211 -6.708 1.00 83.06 116 THR A CA 1
ATOM 859 C C . THR A 1 116 ? -11.199 -9.858 -5.675 1.00 83.06 116 THR A C 1
ATOM 861 O O . THR A 1 116 ? -10.020 -10.163 -5.818 1.00 83.06 116 THR A O 1
ATOM 864 N N . LEU A 1 117 ? -11.638 -9.246 -4.578 1.00 84.75 117 LEU A N 1
ATOM 865 C CA . LEU A 1 117 ? -10.848 -9.094 -3.363 1.00 84.75 117 LEU A CA 1
ATOM 866 C C . LEU A 1 117 ? -11.444 -9.979 -2.263 1.00 84.75 117 LEU A C 1
ATOM 868 O O . LEU A 1 117 ? -12.634 -9.901 -1.942 1.00 84.75 117 LEU A O 1
ATOM 872 N N . SER A 1 118 ? -10.602 -10.824 -1.677 1.00 88.06 118 SER A N 1
ATOM 873 C CA . SER A 1 118 ? -10.967 -11.736 -0.598 1.00 88.06 118 SER A CA 1
ATOM 874 C C . SER A 1 118 ? -10.117 -11.524 0.640 1.00 88.06 118 SER A C 1
ATOM 876 O O . SER A 1 118 ? -8.977 -11.071 0.558 1.00 88.06 118 SER A O 1
ATOM 878 N N . ALA A 1 119 ? -10.690 -11.867 1.789 1.00 90.44 119 ALA A N 1
ATOM 879 C CA . ALA A 1 119 ? -9.997 -11.846 3.063 1.00 90.44 119 ALA A CA 1
ATOM 880 C C . ALA A 1 119 ? -10.120 -13.210 3.745 1.00 90.44 119 ALA A C 1
ATOM 882 O O . ALA A 1 119 ? -11.114 -13.908 3.538 1.00 90.44 119 ALA A O 1
ATOM 883 N N . TYR A 1 120 ? -9.137 -13.572 4.568 1.00 90.12 120 TYR A N 1
ATOM 884 C CA . TYR A 1 120 ? -9.098 -14.841 5.292 1.00 90.12 120 TYR A CA 1
ATOM 885 C C . TYR A 1 120 ? -8.670 -14.619 6.740 1.00 90.12 120 TYR A C 1
ATOM 887 O O . TYR A 1 120 ? -7.611 -14.061 7.016 1.00 90.12 120 TYR A O 1
ATOM 895 N N . GLY A 1 121 ? -9.532 -15.031 7.668 1.00 87.31 121 GLY A N 1
ATOM 896 C CA . GLY A 1 121 ? -9.261 -15.045 9.106 1.00 87.31 121 GLY A CA 1
ATOM 897 C C . GLY A 1 121 ? -8.821 -16.418 9.609 1.00 87.31 121 GLY A C 1
ATOM 898 O O . GLY A 1 121 ? -8.499 -16.560 10.783 1.00 87.31 121 GLY A O 1
ATOM 899 N N . ASP A 1 122 ? -8.753 -17.428 8.748 1.00 84.56 122 ASP A N 1
ATOM 900 C CA . ASP A 1 122 ? -8.138 -18.747 8.931 1.00 84.56 122 ASP A CA 1
ATOM 901 C C . ASP A 1 122 ? -7.007 -18.927 7.896 1.00 84.56 122 ASP A C 1
ATOM 903 O O . ASP A 1 122 ? -6.435 -17.941 7.419 1.00 84.56 122 ASP A O 1
ATOM 907 N N . GLU A 1 123 ? -6.611 -20.163 7.615 1.00 83.12 123 GLU A N 1
ATOM 908 C CA . GLU A 1 123 ? -5.660 -20.444 6.546 1.00 83.12 123 GLU A CA 1
ATOM 909 C C . GLU A 1 123 ? -6.296 -20.122 5.186 1.00 83.12 123 GLU A C 1
ATOM 911 O O . GLU A 1 123 ? -7.358 -20.642 4.838 1.00 83.12 123 GLU A O 1
ATOM 916 N N . ALA A 1 124 ? -5.659 -19.230 4.422 1.00 84.62 124 ALA A N 1
ATOM 917 C CA . ALA A 1 124 ? -6.114 -18.908 3.076 1.00 84.62 124 ALA A CA 1
ATOM 918 C C . ALA A 1 124 ? -6.049 -20.165 2.183 1.00 84.62 124 ALA A C 1
ATOM 920 O O . ALA A 1 124 ? -5.121 -20.964 2.335 1.00 84.62 124 ALA A O 1
ATOM 921 N N . PRO A 1 125 ? -6.984 -20.351 1.229 1.00 86.44 125 PRO A N 1
ATOM 922 C CA . PRO A 1 125 ? -6.970 -21.497 0.327 1.00 86.44 125 PRO A CA 1
ATOM 923 C C . PRO A 1 125 ? -5.613 -21.651 -0.356 1.00 86.44 125 PRO A C 1
ATOM 925 O O . PRO A 1 125 ? -5.084 -20.670 -0.888 1.00 86.44 125 PRO A O 1
ATOM 928 N N . ALA A 1 126 ? -5.077 -22.873 -0.365 1.00 86.94 126 ALA A N 1
ATOM 929 C CA . ALA A 1 126 ? -3.804 -23.163 -1.012 1.00 86.94 126 ALA A CA 1
ATOM 930 C C . ALA A 1 126 ? -3.808 -22.667 -2.465 1.00 86.94 126 ALA A C 1
ATOM 932 O O . ALA A 1 126 ? -4.776 -22.856 -3.205 1.00 86.94 126 ALA A O 1
ATOM 933 N N . HIS A 1 127 ? -2.718 -22.015 -2.851 1.00 88.31 127 HIS A N 1
ATOM 934 C CA . HIS A 1 127 ? -2.486 -21.512 -4.196 1.00 88.31 127 HIS A CA 1
ATOM 935 C C . HIS A 1 127 ? -1.007 -21.702 -4.520 1.00 88.31 127 HIS A C 1
ATOM 937 O O . HIS A 1 127 ? -0.154 -21.411 -3.680 1.00 88.31 127 HIS A O 1
ATOM 943 N N . ASP A 1 128 ? -0.712 -22.225 -5.707 1.00 91.69 128 ASP A N 1
ATOM 944 C CA . ASP A 1 128 ? 0.660 -22.460 -6.161 1.00 91.69 128 ASP A CA 1
ATOM 945 C C . ASP A 1 128 ? 1.234 -21.163 -6.739 1.00 91.69 128 ASP A C 1
ATOM 947 O O . ASP A 1 128 ? 1.206 -20.915 -7.944 1.00 91.69 128 ASP A O 1
ATOM 951 N N . TRP A 1 129 ? 1.644 -20.277 -5.833 1.00 95.44 129 TRP A N 1
ATOM 952 C CA . TRP A 1 129 ? 2.147 -18.952 -6.170 1.00 95.44 129 TRP A CA 1
ATOM 953 C C . TRP A 1 129 ? 3.428 -19.031 -6.997 1.00 95.44 129 TRP A C 1
ATOM 955 O O . TRP A 1 129 ? 4.392 -19.693 -6.610 1.00 95.44 129 TRP A O 1
ATOM 965 N N . GLN A 1 130 ? 3.495 -18.254 -8.082 1.00 94.06 130 GLN A N 1
ATOM 966 C CA . GLN A 1 130 ? 4.725 -18.141 -8.873 1.00 94.06 130 GLN A CA 1
ATOM 967 C C . GLN A 1 130 ? 5.910 -17.573 -8.083 1.00 94.06 130 GLN A C 1
ATOM 969 O O . GLN A 1 130 ? 7.061 -17.836 -8.447 1.00 94.06 130 GLN A O 1
ATOM 974 N N . GLN A 1 131 ? 5.635 -16.734 -7.082 1.00 95.31 131 GLN A N 1
ATOM 975 C CA . GLN A 1 131 ? 6.620 -16.150 -6.183 1.00 95.31 131 GLN A CA 1
ATOM 976 C C . GLN A 1 131 ? 5.973 -15.839 -4.834 1.00 95.31 131 GLN A C 1
ATOM 978 O O . GLN A 1 131 ? 4.888 -15.268 -4.774 1.00 95.31 131 GLN A O 1
ATOM 983 N N . CYS A 1 132 ? 6.702 -16.132 -3.760 1.00 96.12 132 CYS A N 1
ATOM 984 C CA . CYS A 1 132 ? 6.478 -15.556 -2.440 1.00 96.12 132 CYS A CA 1
ATOM 985 C C . CYS A 1 132 ? 7.790 -14.956 -1.935 1.00 96.12 132 CYS A C 1
ATOM 987 O O . CYS A 1 132 ? 8.854 -15.551 -2.118 1.00 96.12 132 CYS A O 1
ATOM 989 N N . VAL A 1 133 ? 7.728 -13.786 -1.314 1.00 95.69 133 VAL A N 1
ATOM 990 C CA . VAL A 1 133 ? 8.866 -13.154 -0.636 1.00 95.69 133 VAL A CA 1
ATOM 991 C C . VAL A 1 133 ? 8.513 -12.885 0.816 1.00 95.69 133 VAL A C 1
ATOM 993 O O . VAL A 1 133 ? 7.339 -12.720 1.160 1.00 95.69 133 VAL A O 1
ATOM 996 N N . PHE A 1 134 ? 9.535 -12.869 1.666 1.00 94.88 134 PHE A N 1
ATOM 997 C CA . PHE A 1 134 ? 9.357 -12.505 3.061 1.00 94.88 134 PHE A CA 1
ATOM 998 C C . PHE A 1 134 ? 9.010 -11.020 3.165 1.00 94.88 134 PHE A C 1
ATOM 1000 O O . PHE A 1 134 ? 9.569 -10.184 2.455 1.00 94.88 134 PHE A O 1
ATOM 1007 N N . MET A 1 135 ? 8.068 -10.716 4.044 1.00 93.88 135 MET A N 1
ATOM 1008 C CA . MET A 1 135 ? 7.567 -9.379 4.296 1.00 93.88 135 MET A CA 1
ATOM 1009 C C . MET A 1 135 ? 7.975 -8.962 5.704 1.00 93.88 135 MET A C 1
ATOM 1011 O O . MET A 1 135 ? 7.678 -9.646 6.681 1.00 93.88 135 MET A O 1
ATOM 1015 N N . THR A 1 136 ? 8.638 -7.821 5.819 1.00 90.19 136 THR A N 1
ATOM 1016 C CA . THR A 1 136 ? 8.983 -7.206 7.105 1.00 90.19 136 THR A CA 1
ATOM 1017 C C . THR A 1 136 ? 8.105 -5.985 7.359 1.00 90.19 136 THR A C 1
ATOM 1019 O O . THR A 1 136 ? 7.280 -5.615 6.526 1.00 90.19 136 THR A O 1
ATOM 1022 N N . PHE A 1 137 ? 8.250 -5.360 8.524 1.00 82.69 137 PHE A N 1
ATOM 1023 C CA . PHE A 1 137 ? 7.624 -4.077 8.821 1.00 82.69 137 PHE A CA 1
ATOM 1024 C C . PHE A 1 137 ? 8.715 -3.088 9.208 1.00 82.69 137 PHE A C 1
ATOM 1026 O O . PHE A 1 137 ? 9.486 -3.352 10.132 1.00 82.69 137 PHE A O 1
ATOM 1033 N N . GLY A 1 138 ? 8.792 -1.968 8.488 1.00 64.44 138 GLY A N 1
ATOM 1034 C CA . GLY A 1 138 ? 9.730 -0.895 8.813 1.00 64.44 138 GLY A CA 1
ATOM 1035 C C . GLY A 1 138 ? 9.365 -0.217 10.138 1.00 64.44 138 GLY A C 1
ATOM 1036 O O . GLY A 1 138 ? 8.184 -0.113 10.481 1.00 64.44 138 GLY A O 1
ATOM 1037 N N . SER A 1 139 ? 10.367 0.274 10.871 1.00 53.31 139 SER A N 1
ATOM 1038 C CA . SER A 1 139 ? 10.184 0.926 12.179 1.00 53.31 139 SER A CA 1
ATOM 1039 C C . SER A 1 139 ? 9.429 2.258 12.113 1.00 53.31 139 SER A C 1
ATOM 1041 O O . SER A 1 139 ? 8.798 2.642 13.098 1.00 53.31 139 SER A O 1
ATOM 1043 N N . ASP A 1 140 ? 9.469 2.946 10.966 1.00 52.19 140 ASP A N 1
ATOM 1044 C CA . ASP A 1 140 ? 9.125 4.373 10.909 1.00 52.19 140 ASP A CA 1
ATOM 1045 C C . ASP A 1 140 ? 7.759 4.658 10.262 1.00 52.19 140 ASP A C 1
ATOM 1047 O O . ASP A 1 140 ? 7.113 5.639 10.622 1.00 52.19 140 ASP A O 1
ATOM 1051 N N . ALA A 1 141 ? 7.276 3.783 9.372 1.00 52.31 141 ALA A N 1
ATOM 1052 C CA . ALA A 1 141 ? 5.996 3.957 8.669 1.00 52.31 141 ALA A CA 1
ATOM 1053 C C . ALA A 1 141 ? 4.990 2.814 8.893 1.00 52.31 141 ALA A C 1
ATOM 1055 O O . ALA A 1 141 ? 3.837 2.924 8.492 1.00 52.31 141 ALA A O 1
ATOM 1056 N N . GLY A 1 142 ? 5.404 1.694 9.500 1.00 72.56 142 GLY A N 1
ATOM 1057 C CA . GLY A 1 142 ? 4.533 0.526 9.691 1.00 72.56 142 GLY A CA 1
ATOM 1058 C C . GLY A 1 142 ? 4.076 -0.157 8.391 1.00 72.56 142 GLY A C 1
ATOM 1059 O O . GLY A 1 142 ? 3.303 -1.117 8.453 1.00 72.56 142 GLY A O 1
ATOM 1060 N N . LEU A 1 143 ? 4.567 0.298 7.236 1.00 84.31 143 LEU A N 1
ATOM 1061 C CA . LEU A 1 143 ? 4.328 -0.310 5.934 1.00 84.31 143 LEU A CA 1
ATOM 1062 C C . LEU A 1 143 ? 4.858 -1.750 5.903 1.00 84.31 143 LEU A C 1
ATOM 1064 O O . LEU A 1 143 ? 5.935 -2.020 6.450 1.00 84.31 143 LEU A O 1
ATOM 1068 N N . PRO A 1 144 ? 4.140 -2.672 5.244 1.00 91.25 144 PRO A N 1
ATOM 1069 C CA . PRO A 1 144 ? 4.709 -3.949 4.855 1.00 91.25 144 PRO A CA 1
ATOM 1070 C C . PRO A 1 144 ? 5.825 -3.720 3.834 1.00 91.25 144 PRO A C 1
ATOM 1072 O O . PRO A 1 144 ? 5.599 -3.090 2.807 1.00 91.25 144 PRO A O 1
ATOM 1075 N N . MET A 1 145 ? 7.018 -4.225 4.124 1.00 92.56 145 MET A N 1
ATOM 1076 C CA . MET A 1 145 ? 8.223 -4.049 3.316 1.00 92.56 145 MET A CA 1
ATOM 1077 C C . MET A 1 145 ? 8.641 -5.379 2.695 1.00 92.56 145 MET A C 1
ATOM 1079 O O . MET A 1 145 ? 8.642 -6.405 3.378 1.00 92.56 145 MET A O 1
ATOM 1083 N N . ILE A 1 146 ? 9.050 -5.359 1.432 1.00 93.44 146 ILE A N 1
ATOM 1084 C CA . ILE A 1 146 ? 9.602 -6.511 0.712 1.00 93.44 146 ILE A CA 1
ATOM 1085 C C . ILE A 1 146 ? 10.966 -6.166 0.127 1.00 93.44 146 ILE A C 1
ATOM 1087 O O . ILE A 1 146 ? 11.211 -5.024 -0.260 1.00 93.44 146 ILE A O 1
ATOM 1091 N N . ASP A 1 147 ? 11.844 -7.156 0.027 1.00 90.94 147 ASP A N 1
ATOM 1092 C CA . ASP A 1 147 ? 13.126 -6.969 -0.644 1.00 90.94 147 ASP A CA 1
ATOM 1093 C C . ASP A 1 147 ? 12.926 -6.933 -2.165 1.00 90.94 147 ASP A C 1
ATOM 1095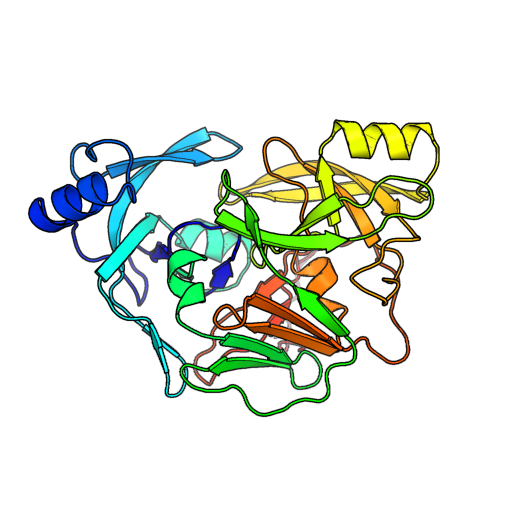 O O . ASP A 1 147 ? 12.245 -7.789 -2.746 1.00 90.94 147 ASP A O 1
ATOM 1099 N N . ALA A 1 148 ? 13.552 -5.952 -2.814 1.00 91.06 148 ALA A N 1
ATOM 1100 C CA . ALA A 1 148 ? 13.561 -5.812 -4.260 1.00 91.06 148 ALA A CA 1
ATOM 1101 C C . ALA A 1 148 ? 14.971 -5.529 -4.783 1.00 91.06 148 ALA A C 1
ATOM 1103 O O . ALA A 1 148 ? 15.736 -4.760 -4.200 1.00 91.06 148 ALA A O 1
ATOM 1104 N N . GLY A 1 149 ? 15.315 -6.142 -5.912 1.00 88.06 149 GLY A N 1
ATOM 1105 C CA . GLY A 1 149 ? 16.572 -5.893 -6.611 1.00 88.06 149 GLY A CA 1
ATOM 1106 C C . GLY A 1 149 ? 16.402 -4.856 -7.716 1.00 88.06 149 GLY A C 1
ATOM 1107 O O . GLY A 1 149 ? 15.367 -4.832 -8.386 1.00 88.06 149 GLY A O 1
ATOM 1108 N N . LEU A 1 150 ? 17.438 -4.050 -7.948 1.00 82.81 150 LEU A N 1
ATOM 1109 C CA . LEU A 1 150 ? 17.550 -3.177 -9.113 1.00 82.81 150 LEU A CA 1
ATOM 1110 C C . LEU A 1 150 ? 18.813 -3.529 -9.906 1.00 82.81 150 LEU A C 1
ATOM 1112 O O . LEU A 1 150 ? 19.906 -3.562 -9.341 1.00 82.81 150 LEU A O 1
ATOM 1116 N N . ASP A 1 151 ? 18.681 -3.757 -11.215 1.00 68.06 151 ASP A N 1
ATOM 1117 C CA . ASP A 1 151 ? 19.831 -4.050 -12.078 1.00 68.06 151 ASP A CA 1
ATOM 1118 C C . ASP A 1 151 ? 20.917 -2.961 -11.963 1.00 68.06 151 ASP A C 1
ATOM 1120 O O . ASP A 1 151 ? 20.718 -1.782 -12.279 1.00 68.06 151 ASP A O 1
ATOM 1124 N N . GLY A 1 152 ? 22.106 -3.380 -11.519 1.00 56.66 152 GLY A N 1
ATOM 1125 C CA . GLY A 1 152 ? 23.291 -2.531 -11.400 1.00 56.66 152 GLY A CA 1
ATOM 1126 C C . GLY A 1 152 ? 23.375 -1.664 -10.136 1.00 56.66 152 GLY A C 1
ATOM 1127 O O . GLY A 1 152 ? 24.095 -0.659 -10.172 1.00 56.66 152 GLY A O 1
ATOM 1128 N N . GLY A 1 153 ? 22.656 -1.995 -9.057 1.00 56.38 153 GLY A N 1
ATOM 1129 C CA . GLY A 1 153 ? 22.730 -1.305 -7.761 1.00 56.38 153 GLY A CA 1
ATOM 1130 C C . GLY A 1 153 ? 22.350 -2.196 -6.57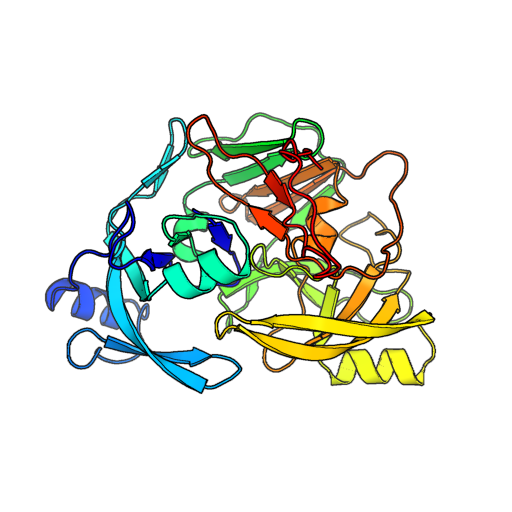2 1.00 56.38 153 GLY A C 1
ATOM 1131 O O . GLY A 1 153 ? 22.042 -3.373 -6.751 1.00 56.38 153 GLY A O 1
ATOM 1132 N N . GLU A 1 154 ? 22.406 -1.643 -5.354 1.00 52.12 154 GLU A N 1
ATOM 1133 C CA . GLU A 1 154 ? 21.985 -2.366 -4.147 1.00 52.12 154 GLU A CA 1
ATOM 1134 C C . GLU A 1 154 ? 20.480 -2.650 -4.157 1.00 52.12 154 GLU A C 1
ATOM 1136 O O . GLU A 1 154 ? 19.665 -1.824 -4.574 1.00 52.12 154 GLU A O 1
ATOM 1141 N N . ALA A 1 155 ? 20.134 -3.849 -3.686 1.00 57.16 155 ALA A N 1
ATOM 1142 C CA . ALA A 1 155 ? 18.768 -4.232 -3.382 1.00 57.16 155 ALA A CA 1
ATOM 1143 C C . ALA A 1 155 ? 18.222 -3.322 -2.276 1.00 57.16 155 ALA A C 1
ATOM 1145 O O . ALA A 1 155 ? 18.870 -3.118 -1.250 1.00 57.16 155 ALA A O 1
ATOM 1146 N N . GLY A 1 156 ? 17.036 -2.768 -2.499 1.00 80.00 156 GLY A N 1
ATOM 1147 C CA . GLY A 1 156 ? 16.351 -1.920 -1.537 1.00 80.00 156 GLY A CA 1
ATOM 1148 C C . GLY A 1 156 ? 15.110 -2.612 -0.997 1.00 80.00 156 GLY A C 1
ATOM 1149 O O . GLY A 1 156 ? 14.522 -3.471 -1.653 1.00 80.00 156 GLY A O 1
ATOM 1150 N N . GLN A 1 157 ? 14.672 -2.202 0.187 1.00 87.94 157 GLN A N 1
ATOM 1151 C CA . GLN A 1 157 ? 13.343 -2.567 0.663 1.00 87.94 157 GLN A CA 1
ATOM 1152 C C . GLN A 1 157 ? 12.307 -1.650 0.019 1.00 87.94 157 GLN A C 1
ATOM 1154 O O . GLN A 1 157 ? 12.483 -0.432 0.026 1.00 87.94 157 GLN A O 1
ATOM 1159 N N . LEU A 1 158 ? 11.237 -2.217 -0.525 1.00 90.25 158 LEU A N 1
ATOM 1160 C CA . LEU A 1 158 ? 10.084 -1.479 -1.029 1.00 90.25 158 LEU A CA 1
ATOM 1161 C C . LEU A 1 158 ? 8.922 -1.663 -0.063 1.00 90.25 158 LEU A C 1
ATOM 1163 O O . LEU A 1 158 ? 8.554 -2.794 0.254 1.00 90.25 158 LEU A O 1
ATOM 1167 N N . GLY A 1 159 ? 8.331 -0.558 0.384 1.00 92.06 159 GLY A N 1
ATOM 1168 C CA . GLY A 1 159 ? 7.021 -0.598 1.021 1.00 92.06 159 GLY A CA 1
ATOM 1169 C C . GLY A 1 159 ? 5.957 -1.052 0.028 1.00 92.06 159 GLY A C 1
ATOM 1170 O O . GLY A 1 159 ? 6.069 -0.804 -1.169 1.00 92.06 159 GLY A O 1
ATOM 1171 N N . ILE A 1 160 ? 4.914 -1.710 0.508 1.00 92.25 160 ILE A N 1
ATOM 1172 C CA . ILE A 1 160 ? 3.700 -1.964 -0.260 1.00 92.25 160 ILE A CA 1
ATOM 1173 C C . ILE A 1 160 ? 2.658 -0.987 0.265 1.00 92.25 160 ILE A C 1
ATOM 1175 O O . ILE A 1 160 ? 2.266 -1.084 1.429 1.00 92.25 160 ILE A O 1
ATOM 1179 N N . ASP A 1 161 ? 2.212 -0.069 -0.587 1.00 89.19 161 ASP A N 1
ATOM 1180 C CA . ASP A 1 161 ? 1.189 0.928 -0.282 1.00 89.19 161 ASP A CA 1
ATOM 1181 C C . ASP A 1 161 ? -0.033 0.717 -1.190 1.00 89.19 161 ASP A C 1
ATOM 1183 O O . ASP A 1 161 ? -0.078 1.154 -2.336 1.00 89.19 161 ASP A O 1
ATOM 1187 N N . THR A 1 162 ? -1.056 0.019 -0.697 1.00 86.69 162 THR A N 1
ATOM 1188 C CA . THR A 1 162 ? -2.285 -0.213 -1.470 1.00 86.69 162 THR A CA 1
ATOM 1189 C C . THR A 1 162 ? -3.174 1.030 -1.595 1.00 86.69 162 THR A C 1
ATOM 1191 O O . THR A 1 162 ? -4.193 0.959 -2.281 1.00 86.69 162 THR A O 1
ATOM 1194 N N . GLY A 1 163 ? -2.844 2.135 -0.918 1.00 78.88 163 GLY A N 1
ATOM 1195 C CA . GLY A 1 163 ? -3.487 3.438 -1.086 1.00 78.88 163 GLY A CA 1
ATOM 1196 C C . GLY A 1 163 ? -2.829 4.294 -2.171 1.00 78.88 163 GLY A C 1
ATOM 1197 O O . GLY A 1 163 ? -3.493 5.163 -2.744 1.00 78.88 163 GLY A O 1
ATOM 1198 N N . ASP A 1 164 ? -1.560 4.030 -2.494 1.00 79.56 164 ASP A N 1
ATOM 1199 C CA . ASP A 1 164 ? -0.833 4.725 -3.555 1.00 79.56 164 ASP A CA 1
ATOM 1200 C C . ASP A 1 164 ? -1.132 4.136 -4.945 1.00 79.56 164 ASP A C 1
ATOM 1202 O O . ASP A 1 164 ? -1.475 2.965 -5.121 1.00 79.56 164 ASP A O 1
ATOM 1206 N N . SER A 1 165 ? -1.012 4.970 -5.974 1.00 77.25 165 SER A N 1
ATOM 1207 C CA . SER A 1 165 ? -1.353 4.627 -7.359 1.00 77.25 165 SER A CA 1
ATOM 1208 C C . SER A 1 165 ? -0.164 4.457 -8.292 1.00 77.25 165 SER A C 1
ATOM 1210 O O . SER A 1 165 ? -0.339 3.963 -9.407 1.00 77.25 165 SER A O 1
ATOM 1212 N N . ALA A 1 166 ? 1.027 4.857 -7.857 1.00 80.62 166 ALA A N 1
ATOM 1213 C CA . ALA A 1 166 ? 2.252 4.704 -8.615 1.00 80.62 166 ALA A CA 1
ATOM 1214 C C . ALA A 1 166 ? 2.629 3.224 -8.752 1.00 80.62 166 ALA A C 1
ATOM 1216 O O . ALA A 1 166 ? 2.221 2.368 -7.963 1.00 80.62 166 ALA A O 1
ATOM 1217 N N . ASP A 1 167 ? 3.449 2.914 -9.756 1.00 89.19 167 ASP A N 1
ATOM 1218 C CA . ASP A 1 167 ? 4.067 1.593 -9.825 1.00 89.19 167 ASP A CA 1
ATOM 1219 C C . ASP A 1 167 ? 5.219 1.491 -8.829 1.00 89.19 167 ASP A C 1
ATOM 1221 O O . ASP A 1 167 ? 5.278 0.547 -8.045 1.00 89.19 167 ASP A O 1
ATOM 1225 N N . LEU A 1 168 ? 6.118 2.477 -8.860 1.00 90.62 168 LEU A N 1
ATOM 1226 C CA . LEU A 1 168 ? 7.281 2.566 -7.995 1.00 90.62 168 LEU A CA 1
ATOM 1227 C C . LEU A 1 168 ? 7.545 4.028 -7.631 1.00 90.62 168 LEU A C 1
ATOM 1229 O O . LEU A 1 168 ? 7.739 4.872 -8.504 1.00 90.62 168 LEU A O 1
ATOM 1233 N N . GLN A 1 169 ? 7.628 4.316 -6.340 1.00 89.50 169 GLN A N 1
ATOM 1234 C CA . GLN A 1 169 ? 8.137 5.583 -5.840 1.00 89.50 169 GLN A CA 1
ATOM 1235 C C . GLN A 1 169 ? 9.491 5.365 -5.174 1.00 89.50 169 GLN A C 1
ATOM 1237 O O . GLN A 1 169 ? 9.646 4.457 -4.357 1.00 89.50 169 GLN A O 1
ATOM 1242 N N . LEU A 1 170 ? 10.474 6.192 -5.522 1.00 88.88 170 LEU A N 1
ATOM 1243 C CA . LEU A 1 170 ? 11.820 6.145 -4.947 1.00 88.88 170 LEU A CA 1
ATOM 1244 C C . LEU A 1 170 ? 12.115 7.420 -4.170 1.00 88.88 170 LEU A C 1
ATOM 1246 O O . LEU A 1 170 ? 11.679 8.496 -4.574 1.00 88.88 170 LEU A O 1
ATOM 1250 N N . GLY A 1 171 ? 12.926 7.313 -3.115 1.00 87.44 171 GLY A N 1
ATOM 1251 C CA . GLY A 1 171 ? 13.483 8.494 -2.454 1.00 87.44 171 GLY A CA 1
ATOM 1252 C C . GLY A 1 171 ? 14.136 9.423 -3.481 1.00 87.44 171 GLY A C 1
ATOM 1253 O O . GLY A 1 171 ? 14.770 8.950 -4.435 1.00 87.44 171 GLY A O 1
ATOM 1254 N N . ARG A 1 172 ? 13.977 10.742 -3.326 1.00 87.12 172 ARG A N 1
ATOM 1255 C CA . ARG A 1 172 ? 14.381 11.699 -4.374 1.00 87.12 172 ARG A CA 1
ATOM 1256 C C . ARG A 1 172 ? 15.858 11.615 -4.742 1.00 87.12 172 ARG A C 1
ATOM 1258 O O . ARG A 1 172 ? 16.193 11.755 -5.914 1.00 87.12 172 ARG A O 1
ATOM 1265 N N . GLU A 1 173 ? 16.729 11.327 -3.779 1.00 85.69 173 GLU A N 1
ATOM 1266 C CA . GLU A 1 173 ? 18.155 11.104 -4.035 1.00 85.69 173 GLU A CA 1
ATOM 1267 C C . GLU A 1 173 ? 18.392 9.915 -4.982 1.00 85.69 173 GLU A C 1
ATOM 1269 O O . GLU A 1 173 ? 19.082 10.055 -5.994 1.00 85.69 173 GLU A O 1
ATOM 1274 N N . ALA A 1 174 ? 17.760 8.768 -4.714 1.00 85.94 174 ALA A N 1
ATOM 1275 C CA . ALA A 1 174 ? 17.857 7.583 -5.565 1.00 85.94 174 ALA A CA 1
ATOM 1276 C C . ALA A 1 174 ? 17.271 7.843 -6.961 1.00 85.94 174 ALA A C 1
ATOM 1278 O O . ALA A 1 174 ? 17.865 7.456 -7.971 1.00 85.94 174 ALA A O 1
ATOM 1279 N N . PHE A 1 175 ? 16.140 8.553 -7.035 1.00 87.56 175 PHE A N 1
ATOM 1280 C CA . PHE A 1 175 ? 15.534 8.953 -8.303 1.00 87.56 175 PHE A CA 1
ATOM 1281 C C . PHE A 1 175 ? 16.479 9.827 -9.143 1.00 87.56 175 PHE A C 1
ATOM 1283 O O . PHE A 1 175 ? 16.710 9.539 -10.320 1.00 87.56 175 PHE A O 1
ATOM 1290 N N . GLU A 1 176 ? 17.062 10.872 -8.551 1.00 87.31 176 GLU A N 1
ATOM 1291 C CA . GLU A 1 176 ? 17.977 11.775 -9.258 1.00 87.31 176 GLU A CA 1
ATOM 1292 C C . GLU A 1 176 ? 19.288 11.082 -9.652 1.00 87.31 176 GLU A C 1
ATOM 1294 O O . GLU A 1 176 ? 19.811 11.334 -10.740 1.00 87.31 176 GLU A O 1
ATOM 1299 N N . TRP A 1 177 ? 19.782 10.140 -8.843 1.00 84.88 177 TRP A N 1
ATOM 1300 C CA . TRP A 1 177 ? 20.929 9.307 -9.212 1.00 84.88 177 TRP A CA 1
ATOM 1301 C C . TRP A 1 177 ? 20.639 8.448 -10.453 1.00 84.88 177 TRP A C 1
ATOM 1303 O O . TRP A 1 177 ? 21.417 8.447 -11.415 1.00 84.88 177 TRP A O 1
ATOM 1313 N N . LEU A 1 178 ? 19.479 7.777 -10.488 1.00 82.94 178 LEU A N 1
ATOM 1314 C CA . LEU A 1 178 ? 19.041 7.006 -11.659 1.00 82.94 178 LEU A CA 1
ATOM 1315 C C . LEU A 1 178 ? 18.846 7.897 -12.891 1.00 82.94 178 LEU A C 1
ATOM 1317 O O . LEU A 1 178 ? 19.209 7.505 -14.008 1.00 82.94 178 LEU A O 1
ATOM 1321 N N . ARG A 1 179 ? 18.315 9.107 -12.684 1.00 82.75 179 ARG A N 1
ATOM 1322 C CA . ARG A 1 179 ? 18.091 10.109 -13.732 1.00 82.75 179 ARG A CA 1
ATOM 1323 C C . ARG A 1 179 ? 19.399 10.588 -14.342 1.00 82.75 179 ARG A C 1
ATOM 1325 O O . ARG A 1 179 ? 19.542 10.576 -15.566 1.00 82.75 179 ARG A O 1
ATOM 1332 N N . ALA A 1 180 ? 20.363 10.972 -13.509 1.00 81.00 180 ALA A N 1
ATOM 1333 C CA . ALA A 1 180 ? 21.680 11.429 -13.944 1.00 81.00 180 ALA A CA 1
ATOM 1334 C C . ALA A 1 180 ? 22.440 10.328 -14.700 1.00 81.00 180 ALA A C 1
ATOM 1336 O O . ALA A 1 180 ? 23.068 10.597 -15.725 1.00 81.00 180 ALA A O 1
ATOM 1337 N N . GLY A 1 181 ? 22.310 9.077 -14.247 1.00 75.50 181 GLY A N 1
ATOM 1338 C CA . GLY A 1 181 ? 22.887 7.903 -14.903 1.00 75.50 181 GLY A CA 1
ATOM 1339 C C . GLY A 1 181 ? 22.172 7.449 -16.183 1.00 75.50 181 GLY A C 1
ATOM 1340 O O . GLY A 1 181 ? 22.608 6.466 -16.780 1.00 75.50 181 GLY A O 1
ATOM 1341 N N . ARG A 1 182 ? 21.083 8.119 -16.603 1.00 70.12 182 ARG A N 1
ATOM 1342 C CA . ARG A 1 182 ? 20.217 7.727 -17.739 1.00 70.12 182 ARG A CA 1
ATOM 1343 C C . ARG A 1 182 ? 19.743 6.270 -17.665 1.00 70.12 182 ARG A C 1
ATOM 1345 O O . ARG A 1 182 ? 19.580 5.609 -18.689 1.00 70.12 182 ARG A O 1
ATOM 1352 N N . ARG A 1 183 ? 19.515 5.769 -16.447 1.00 73.56 183 ARG A N 1
ATOM 1353 C CA . ARG A 1 183 ? 19.078 4.385 -16.203 1.00 73.56 183 ARG A CA 1
ATOM 1354 C C . ARG A 1 183 ? 17.572 4.176 -16.409 1.00 73.56 183 ARG A C 1
ATOM 1356 O O . ARG A 1 183 ? 17.085 3.065 -16.244 1.00 73.56 183 ARG A O 1
ATOM 1363 N N . PHE A 1 184 ? 16.844 5.218 -16.808 1.00 79.25 184 PHE A N 1
ATOM 1364 C CA . PHE A 1 184 ? 15.436 5.153 -17.194 1.00 79.25 184 PHE A CA 1
ATOM 1365 C C . PHE A 1 184 ? 15.150 5.987 -18.451 1.00 79.25 184 PHE A C 1
ATOM 1367 O O . PHE A 1 184 ? 15.899 6.905 -18.793 1.00 79.25 184 PHE A O 1
ATOM 1374 N N . SER A 1 185 ? 14.035 5.690 -19.127 1.00 80.56 185 SER A N 1
ATOM 1375 C CA . SER A 1 185 ? 13.529 6.510 -20.243 1.00 80.56 185 SER A CA 1
ATOM 1376 C C . SER A 1 185 ? 12.610 7.606 -19.707 1.00 80.56 185 SER A C 1
ATOM 1378 O O . SER A 1 185 ? 11.602 7.289 -19.085 1.00 80.56 185 SER A O 1
ATOM 1380 N N . ALA A 1 186 ? 12.944 8.884 -19.903 1.00 77.44 186 ALA A N 1
ATOM 1381 C CA . ALA A 1 186 ? 12.132 9.990 -19.389 1.00 77.44 186 ALA A CA 1
ATOM 1382 C C . ALA A 1 186 ? 10.705 9.960 -19.968 1.00 77.44 186 ALA A C 1
ATOM 1384 O O . ALA A 1 186 ? 10.532 9.860 -21.184 1.00 77.44 186 ALA A O 1
ATOM 1385 N N . MET A 1 187 ? 9.699 10.059 -19.095 1.00 72.56 187 MET A N 1
ATOM 1386 C CA . MET A 1 187 ? 8.276 10.032 -19.462 1.00 72.56 187 MET A CA 1
ATOM 1387 C C . MET A 1 187 ? 7.605 11.410 -19.364 1.00 72.56 187 MET A C 1
ATOM 1389 O O . MET A 1 187 ? 6.521 11.601 -19.912 1.00 72.56 187 MET A O 1
ATOM 1393 N N . GLY A 1 188 ? 8.272 12.387 -18.743 1.00 76.12 188 GLY A N 1
ATOM 1394 C CA . GLY A 1 188 ? 7.776 13.752 -18.586 1.00 76.12 188 GLY A CA 1
ATOM 1395 C C . GLY A 1 188 ? 7.398 14.036 -17.138 1.00 76.12 188 GLY A C 1
ATOM 1396 O O . GLY A 1 188 ? 8.225 13.847 -16.248 1.00 76.12 188 GLY A O 1
ATOM 1397 N N . LEU A 1 189 ? 6.177 14.528 -16.923 1.00 71.25 189 LEU A N 1
ATOM 1398 C CA . LEU A 1 189 ? 5.622 14.789 -15.597 1.00 71.25 189 LEU A CA 1
ATOM 1399 C C . LEU A 1 189 ? 4.467 13.822 -15.324 1.00 71.25 189 LEU A C 1
ATOM 1401 O O . LEU A 1 189 ? 3.549 13.723 -16.141 1.00 71.25 189 LEU A O 1
ATOM 1405 N N . ALA A 1 190 ? 4.499 13.170 -14.167 1.00 69.12 190 ALA A N 1
ATOM 1406 C CA . ALA A 1 190 ? 3.356 12.485 -13.583 1.00 69.12 190 ALA A CA 1
ATOM 1407 C C . ALA A 1 190 ? 2.582 13.454 -12.683 1.00 69.12 190 ALA A C 1
ATOM 1409 O O . ALA A 1 190 ? 3.162 14.327 -12.033 1.00 69.12 190 ALA A O 1
ATOM 1410 N N . SER A 1 191 ? 1.261 13.297 -12.651 1.00 63.50 191 SER A N 1
ATOM 1411 C CA . SER A 1 191 ? 0.390 14.027 -11.734 1.00 63.50 191 SER A CA 1
ATOM 1412 C C . SER A 1 191 ? -0.121 13.087 -10.658 1.00 63.50 191 SER A C 1
ATOM 1414 O O . SER A 1 191 ? -0.764 12.091 -10.979 1.00 63.50 191 SER A O 1
ATOM 1416 N N . SER A 1 192 ? 0.104 13.439 -9.398 1.00 63.34 192 SER A N 1
ATOM 1417 C CA . SER A 1 192 ? -0.492 12.756 -8.252 1.00 63.34 192 SER A CA 1
ATOM 1418 C C . SER A 1 192 ? -1.400 13.713 -7.488 1.00 63.34 192 SER A C 1
ATOM 1420 O O . SER A 1 192 ? -1.224 14.931 -7.533 1.00 63.34 192 SER A O 1
ATOM 1422 N N . SER A 1 193 ? -2.408 13.169 -6.812 1.00 55.97 193 SER A N 1
ATOM 1423 C CA . SER A 1 193 ? -3.246 13.917 -5.878 1.00 55.97 193 SER A CA 1
ATOM 1424 C C . SER A 1 193 ? -3.143 13.277 -4.507 1.00 55.97 193 SER A C 1
ATOM 1426 O O . SER A 1 193 ? -3.374 12.075 -4.389 1.00 55.97 193 SER A O 1
ATOM 1428 N N . ASP A 1 194 ? -2.833 14.063 -3.484 1.00 59.44 194 ASP A N 1
ATOM 1429 C CA . ASP A 1 194 ? -2.834 13.571 -2.107 1.00 59.44 194 ASP A CA 1
ATOM 1430 C C . ASP A 1 194 ? -4.234 13.682 -1.466 1.00 59.44 194 ASP A C 1
ATOM 1432 O O . ASP A 1 194 ? -5.182 14.230 -2.039 1.00 59.44 194 ASP A O 1
ATOM 1436 N N . ALA A 1 195 ? -4.375 13.186 -0.235 1.00 53.50 195 ALA A N 1
ATOM 1437 C CA . ALA A 1 195 ? -5.632 13.248 0.513 1.00 53.50 195 ALA A CA 1
ATOM 1438 C C . ALA A 1 195 ? -6.106 14.674 0.858 1.00 53.50 195 ALA A C 1
ATOM 1440 O O . ALA A 1 195 ? -7.229 14.851 1.330 1.00 53.50 195 ALA A O 1
ATOM 1441 N N . SER A 1 196 ? -5.294 15.704 0.597 1.00 53.16 196 SER A N 1
ATOM 1442 C CA . SER A 1 196 ? -5.709 17.107 0.683 1.00 53.16 196 SER A CA 1
ATOM 1443 C C . SER A 1 196 ? -6.297 17.648 -0.627 1.00 53.16 196 SER A C 1
ATOM 1445 O O . SER A 1 196 ? -6.670 18.819 -0.684 1.00 53.16 196 SER A O 1
ATOM 1447 N N . SER A 1 197 ? -6.427 16.799 -1.656 1.00 53.53 197 SER A N 1
ATOM 1448 C CA . SER A 1 197 ? -6.840 17.160 -3.022 1.00 53.53 197 SER A CA 1
ATOM 1449 C C . SER A 1 197 ? -5.878 18.123 -3.729 1.00 53.53 197 SER A C 1
ATOM 1451 O O . SER A 1 197 ? -6.243 18.730 -4.737 1.00 53.53 197 SER A O 1
ATOM 1453 N N . GLN A 1 198 ? -4.648 18.272 -3.226 1.00 57.94 198 GLN A N 1
ATOM 1454 C CA . GLN A 1 198 ? -3.611 19.017 -3.929 1.00 57.94 198 GLN A CA 1
ATOM 1455 C C . GLN A 1 198 ? -3.025 18.154 -5.039 1.00 57.94 198 GLN A C 1
ATOM 1457 O O . GLN A 1 198 ? -2.632 17.01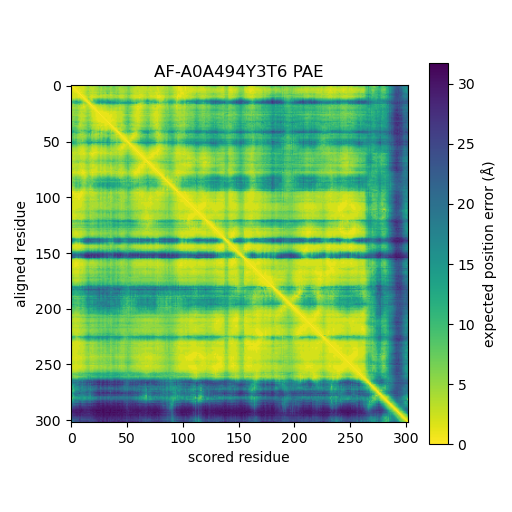2 -4.804 1.00 57.94 198 GLN A O 1
ATOM 1462 N N . ILE A 1 199 ? -2.955 18.719 -6.243 1.00 63.84 199 ILE A N 1
ATOM 1463 C CA . ILE A 1 199 ? -2.305 18.086 -7.388 1.00 63.84 199 ILE A CA 1
ATOM 1464 C C . ILE A 1 199 ? -0.824 18.455 -7.356 1.00 63.84 199 ILE A C 1
ATOM 1466 O O . ILE A 1 199 ? -0.474 19.637 -7.364 1.00 63.84 199 ILE A O 1
ATOM 1470 N N . ARG A 1 200 ? 0.040 17.443 -7.346 1.00 68.88 200 ARG A N 1
ATOM 1471 C CA . ARG A 1 200 ? 1.489 17.582 -7.491 1.00 68.88 200 ARG A CA 1
ATOM 1472 C C . ARG A 1 200 ? 1.897 17.121 -8.881 1.00 68.88 200 ARG A C 1
ATOM 1474 O O . ARG A 1 200 ? 1.319 16.182 -9.424 1.00 68.88 200 ARG A O 1
ATOM 1481 N N . HIS A 1 201 ? 2.886 17.796 -9.453 1.00 74.56 201 HIS A N 1
ATOM 1482 C CA . HIS A 1 201 ? 3.508 17.408 -10.712 1.00 74.56 201 HIS A CA 1
ATOM 1483 C C . HIS A 1 201 ? 4.952 17.023 -10.425 1.00 74.56 201 HIS A C 1
ATOM 1485 O O . HIS A 1 201 ? 5.742 17.880 -10.033 1.00 74.56 201 HIS A O 1
ATOM 1491 N N . GLU A 1 202 ? 5.289 15.755 -10.621 1.00 81.00 202 GLU A N 1
ATOM 1492 C CA . GLU A 1 202 ? 6.626 15.229 -10.348 1.00 81.00 202 GLU A CA 1
ATOM 1493 C C . GLU A 1 202 ? 7.243 14.672 -11.637 1.00 81.00 202 GLU A C 1
ATOM 1495 O O . GLU A 1 202 ? 6.520 14.138 -12.484 1.00 81.00 202 GLU A O 1
ATOM 1500 N N . PRO A 1 203 ? 8.568 14.784 -11.828 1.00 83.06 203 PRO A N 1
ATOM 1501 C CA . PRO A 1 203 ? 9.252 14.108 -12.923 1.00 83.06 203 PRO A CA 1
ATOM 1502 C C . PRO A 1 203 ? 8.987 12.601 -12.889 1.00 83.06 203 PRO A C 1
ATOM 1504 O O . PRO A 1 203 ? 9.051 11.987 -11.826 1.00 83.06 203 PRO A O 1
ATOM 1507 N N . SER A 1 204 ? 8.743 11.999 -14.053 1.00 86.75 204 SER A N 1
ATOM 1508 C CA . SER A 1 204 ? 8.569 10.550 -14.169 1.00 86.75 204 SER A CA 1
ATOM 1509 C C . SER A 1 204 ? 9.452 9.919 -15.240 1.00 86.75 204 SER A C 1
ATOM 1511 O O . SER A 1 204 ? 9.898 10.555 -16.209 1.00 86.75 204 SER A O 1
ATOM 1513 N N . GLY A 1 205 ? 9.730 8.633 -15.044 1.00 85.44 205 GLY A N 1
ATOM 1514 C CA . GLY A 1 205 ? 10.583 7.833 -15.909 1.00 85.44 205 GLY A CA 1
ATOM 1515 C C . GLY A 1 205 ? 10.128 6.386 -16.010 1.00 85.44 205 GLY A C 1
ATOM 1516 O O . GLY A 1 205 ? 9.358 5.916 -15.184 1.00 85.44 205 GLY A O 1
ATOM 1517 N N . LEU A 1 206 ? 10.631 5.672 -17.015 1.00 89.75 206 LEU A N 1
ATOM 1518 C CA . LEU A 1 206 ? 10.397 4.245 -17.205 1.00 89.75 206 LEU A CA 1
ATOM 1519 C C . LEU A 1 206 ? 11.655 3.452 -16.840 1.00 89.75 206 LEU A C 1
ATOM 1521 O O . LEU A 1 206 ? 12.656 3.517 -17.567 1.00 89.75 206 LEU A O 1
ATOM 1525 N N . LEU A 1 207 ? 11.598 2.713 -15.734 1.00 88.75 207 LEU A N 1
ATOM 1526 C CA . LEU A 1 207 ? 12.709 1.946 -15.175 1.00 88.75 207 LEU A CA 1
ATOM 1527 C C . LEU A 1 207 ? 12.573 0.458 -15.51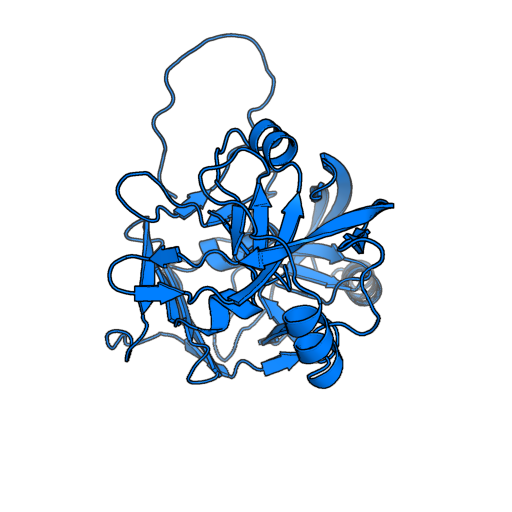3 1.00 88.75 207 LEU A C 1
ATOM 1529 O O . LEU A 1 207 ? 11.532 -0.147 -15.281 1.00 88.75 207 LEU A O 1
ATOM 1533 N N . SER A 1 208 ? 13.633 -0.143 -16.049 1.00 89.31 208 SER A N 1
ATOM 1534 C CA . SER A 1 208 ? 13.748 -1.595 -16.237 1.00 89.31 208 SER A CA 1
ATOM 1535 C C . SER A 1 208 ? 14.626 -2.220 -15.156 1.00 89.31 208 SER A C 1
ATOM 1537 O O . SER A 1 208 ? 15.403 -1.519 -14.514 1.00 89.31 208 SER A O 1
ATOM 1539 N N . GLY A 1 209 ? 14.572 -3.546 -15.022 1.00 87.94 209 GLY A N 1
ATOM 1540 C CA . GLY A 1 209 ? 15.516 -4.275 -14.172 1.00 87.94 209 GLY A CA 1
ATOM 1541 C C . GLY A 1 209 ? 15.129 -4.321 -12.693 1.00 87.94 209 GLY A C 1
ATOM 1542 O O . GLY A 1 209 ? 15.967 -4.632 -11.854 1.00 87.94 209 GLY A O 1
ATOM 1543 N N . VAL A 1 210 ? 13.874 -4.006 -12.364 1.00 91.38 210 VAL A N 1
ATOM 1544 C CA . VAL A 1 210 ? 13.324 -4.216 -11.020 1.00 91.38 210 VAL A CA 1
ATOM 1545 C C . VAL A 1 210 ? 12.974 -5.692 -10.862 1.00 91.38 210 VAL A C 1
ATOM 1547 O O . VAL A 1 210 ? 12.366 -6.287 -11.753 1.00 91.38 210 VAL A O 1
ATOM 1550 N N . SER A 1 211 ? 13.334 -6.284 -9.730 1.00 93.12 211 SER A N 1
ATOM 1551 C CA . SER A 1 211 ? 12.995 -7.664 -9.383 1.00 93.12 211 SER A CA 1
ATOM 1552 C C . SER A 1 211 ? 12.398 -7.751 -7.986 1.00 93.12 211 SER A C 1
ATOM 1554 O O . SER A 1 211 ? 12.819 -7.033 -7.085 1.00 93.12 211 SER A O 1
ATOM 1556 N N . ILE A 1 212 ? 11.424 -8.643 -7.809 1.00 93.25 212 ILE A N 1
ATOM 1557 C CA . ILE A 1 212 ? 10.875 -9.016 -6.502 1.00 93.25 212 ILE A CA 1
ATOM 1558 C C . ILE A 1 212 ? 11.071 -10.524 -6.355 1.00 93.25 212 ILE A C 1
ATOM 1560 O O . ILE A 1 212 ? 10.515 -11.317 -7.124 1.00 93.25 212 ILE A O 1
ATOM 1564 N N . GLY A 1 213 ? 11.898 -10.928 -5.391 1.00 91.19 213 GLY A N 1
ATOM 1565 C CA . GLY A 1 213 ? 12.355 -12.312 -5.286 1.00 91.19 213 GLY A CA 1
ATOM 1566 C C . GLY A 1 213 ? 13.104 -12.741 -6.550 1.00 91.19 213 GLY A C 1
ATOM 1567 O O . GLY A 1 213 ? 14.077 -12.108 -6.945 1.00 91.19 213 GLY A O 1
ATOM 1568 N N . GLN A 1 214 ? 12.644 -13.808 -7.205 1.00 90.25 214 GLN A N 1
ATOM 1569 C CA . GLN A 1 214 ? 13.239 -14.319 -8.448 1.00 90.25 214 GLN A CA 1
ATOM 1570 C C . GLN A 1 214 ? 12.507 -13.835 -9.709 1.00 90.25 214 GLN A C 1
ATOM 1572 O O . GLN A 1 214 ? 12.796 -14.294 -10.816 1.00 90.25 214 GLN A O 1
ATOM 1577 N N . ARG A 1 215 ? 11.533 -12.926 -9.570 1.00 92.75 215 ARG A N 1
ATOM 1578 C CA . ARG A 1 215 ? 10.732 -12.430 -10.692 1.00 92.75 215 ARG A CA 1
ATOM 1579 C C . ARG A 1 215 ? 11.173 -11.041 -11.108 1.00 92.75 215 ARG A C 1
ATOM 1581 O O . ARG A 1 215 ? 11.112 -10.102 -10.321 1.00 92.75 215 ARG A O 1
ATOM 1588 N N . MET A 1 216 ? 11.540 -10.915 -12.379 1.00 92.12 216 MET A N 1
ATOM 1589 C CA . MET A 1 216 ? 11.711 -9.620 -13.030 1.00 92.12 216 MET A CA 1
ATOM 1590 C C . MET A 1 216 ? 10.348 -8.981 -13.266 1.00 92.12 216 MET A C 1
ATOM 1592 O O . MET A 1 216 ? 9.432 -9.620 -13.790 1.00 92.12 216 MET A O 1
ATOM 1596 N N . MET A 1 217 ? 10.229 -7.719 -12.882 1.00 92.75 217 MET A N 1
ATOM 1597 C CA . MET A 1 217 ? 9.051 -6.906 -13.137 1.00 92.75 217 MET A CA 1
ATOM 1598 C C . MET A 1 217 ? 9.087 -6.364 -14.575 1.00 92.75 217 MET A C 1
ATOM 1600 O O . MET A 1 217 ? 10.172 -6.216 -15.152 1.00 92.75 217 MET A O 1
ATOM 1604 N N . PRO A 1 218 ? 7.921 -6.050 -15.176 1.00 91.19 218 PRO A N 1
ATOM 1605 C CA . PRO A 1 218 ? 7.886 -5.238 -16.389 1.00 91.19 218 PRO A CA 1
ATOM 1606 C C . PRO A 1 218 ? 8.537 -3.877 -16.123 1.00 91.19 218 PRO A C 1
ATOM 1608 O O . PRO A 1 218 ? 8.811 -3.521 -14.975 1.00 91.19 218 PRO A O 1
ATOM 1611 N N . LYS A 1 219 ? 8.776 -3.083 -17.169 1.00 90.44 219 LYS A N 1
ATOM 1612 C CA . LYS A 1 219 ? 9.283 -1.730 -16.931 1.00 90.44 219 LYS A CA 1
ATOM 1613 C C . LYS A 1 219 ? 8.256 -0.924 -16.147 1.00 90.44 219 LYS A C 1
ATOM 1615 O O . LYS A 1 219 ? 7.094 -0.901 -16.542 1.00 90.44 219 LYS A O 1
ATOM 1620 N N . LEU A 1 220 ? 8.691 -0.270 -15.076 1.00 90.56 220 LEU A N 1
ATOM 1621 C CA . LEU A 1 220 ? 7.823 0.434 -14.135 1.00 90.56 220 LEU A CA 1
ATOM 1622 C C . LEU A 1 220 ? 7.908 1.941 -14.337 1.00 90.56 220 LEU A C 1
ATOM 1624 O O . LEU A 1 220 ? 8.993 2.471 -14.589 1.00 90.56 220 LEU A O 1
ATOM 1628 N N . GLU A 1 221 ? 6.770 2.628 -14.217 1.00 89.69 221 GLU A N 1
ATOM 1629 C CA . GLU A 1 221 ? 6.781 4.075 -14.048 1.00 89.69 221 GLU A CA 1
ATOM 1630 C C . GLU A 1 221 ? 7.367 4.384 -12.669 1.00 89.69 221 GLU A C 1
ATOM 1632 O O . GLU A 1 221 ? 6.924 3.843 -11.656 1.00 89.69 221 GLU A O 1
ATOM 1637 N N . VAL A 1 222 ? 8.390 5.232 -12.645 1.00 89.62 222 VAL A N 1
ATOM 1638 C CA . VAL A 1 222 ? 9.064 5.658 -11.427 1.00 89.62 222 VAL A CA 1
ATOM 1639 C C . VAL A 1 222 ? 8.904 7.156 -11.225 1.00 89.62 222 VAL A C 1
ATOM 1641 O O . VAL A 1 222 ? 9.130 7.940 -12.153 1.00 89.62 222 VAL A O 1
ATOM 1644 N N . THR A 1 223 ? 8.539 7.545 -10.007 1.00 88.62 223 THR A N 1
ATOM 1645 C CA . THR A 1 223 ? 8.436 8.941 -9.558 1.00 88.62 223 THR A CA 1
ATOM 1646 C C . THR A 1 223 ? 9.207 9.140 -8.250 1.00 88.62 223 THR A C 1
ATOM 1648 O O . THR A 1 223 ? 9.382 8.183 -7.489 1.00 88.62 223 THR A O 1
ATOM 1651 N N . PRO A 1 224 ? 9.699 10.354 -7.959 1.00 88.38 224 PRO A N 1
ATOM 1652 C CA . PRO A 1 224 ? 10.301 10.650 -6.667 1.00 88.38 224 PRO A CA 1
ATOM 1653 C C . PRO A 1 224 ? 9.237 10.730 -5.563 1.00 88.38 224 PRO A C 1
ATOM 1655 O O . PRO A 1 224 ? 8.110 11.163 -5.807 1.00 88.38 224 PRO A O 1
ATOM 1658 N N . VAL A 1 225 ? 9.629 10.387 -4.338 1.00 84.38 225 VAL A N 1
ATOM 1659 C CA . VAL A 1 225 ? 8.847 10.594 -3.118 1.00 84.38 225 VAL A CA 1
ATOM 1660 C C . VAL A 1 225 ? 9.739 11.094 -1.991 1.00 84.38 225 VAL A C 1
ATOM 1662 O O . VAL A 1 225 ? 10.839 10.593 -1.806 1.00 84.38 225 VAL A O 1
ATOM 1665 N N . ASP A 1 226 ? 9.252 12.090 -1.250 1.00 77.56 226 ASP A N 1
ATOM 1666 C CA . ASP A 1 226 ? 9.788 12.531 0.041 1.00 77.56 226 ASP A CA 1
ATOM 1667 C C . ASP A 1 226 ? 8.630 13.086 0.889 1.00 77.56 226 ASP A C 1
ATOM 1669 O O . ASP A 1 226 ? 7.721 13.717 0.333 1.00 77.56 226 ASP A O 1
ATOM 1673 N N . PRO A 1 227 ? 8.647 12.928 2.225 1.00 68.06 227 PRO A N 1
ATOM 1674 C CA . PRO A 1 227 ? 9.615 12.186 3.046 1.00 68.06 227 PRO A CA 1
ATOM 1675 C C . PRO A 1 227 ? 9.251 10.696 3.230 1.00 68.06 227 PRO A C 1
ATOM 1677 O O . PRO A 1 227 ? 9.759 10.039 4.134 1.00 68.06 227 PRO A O 1
ATOM 1680 N N . PHE A 1 228 ? 8.310 10.173 2.443 1.00 73.44 228 PHE A N 1
ATOM 1681 C CA . PHE A 1 228 ? 7.804 8.808 2.593 1.00 73.44 228 PHE A CA 1
ATOM 1682 C C . PHE A 1 228 ? 8.833 7.771 2.101 1.00 73.44 228 PHE A C 1
ATOM 1684 O O . PHE A 1 228 ? 9.574 8.067 1.160 1.00 73.44 228 PHE A O 1
ATOM 1691 N N . PRO A 1 229 ? 8.910 6.564 2.698 1.00 80.12 229 PRO A N 1
ATOM 1692 C CA . PRO A 1 229 ? 9.813 5.525 2.212 1.00 80.12 229 PRO A CA 1
ATOM 1693 C C . PRO A 1 229 ? 9.476 5.122 0.774 1.00 80.12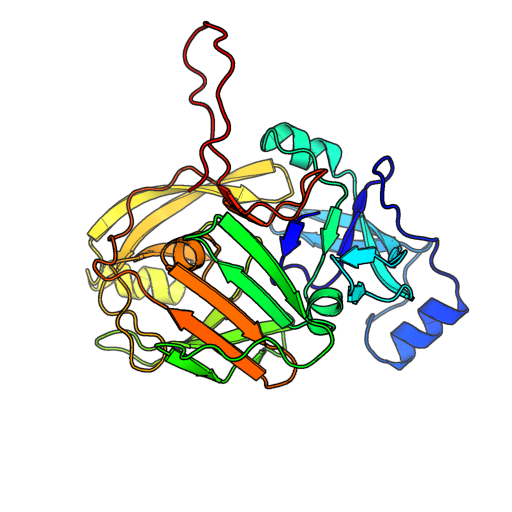 229 PRO A C 1
ATOM 1695 O O . PRO A 1 229 ? 8.325 5.200 0.339 1.00 80.12 229 PRO A O 1
ATOM 1698 N N . GLN A 1 230 ? 10.486 4.646 0.045 1.00 88.50 230 GLN A N 1
ATOM 1699 C CA . GLN A 1 230 ? 10.291 4.073 -1.284 1.00 88.50 230 GLN A CA 1
ATOM 1700 C C . GLN A 1 230 ? 9.318 2.889 -1.228 1.00 88.50 230 GLN A C 1
ATOM 1702 O O . GLN A 1 230 ? 9.384 2.052 -0.322 1.00 88.50 230 GLN A O 1
ATOM 1707 N N . HIS A 1 231 ? 8.400 2.823 -2.181 1.00 90.81 231 HIS A N 1
ATOM 1708 C CA . HIS A 1 231 ? 7.302 1.868 -2.141 1.00 90.81 231 HIS A CA 1
ATOM 1709 C C . HIS A 1 231 ? 6.734 1.589 -3.527 1.00 90.81 231 HIS A C 1
ATOM 1711 O O . HIS A 1 231 ? 7.012 2.291 -4.498 1.00 90.81 231 HIS A O 1
ATOM 1717 N N . VAL A 1 232 ? 5.924 0.543 -3.599 1.00 91.50 232 VAL A N 1
ATOM 1718 C CA . VAL A 1 232 ? 5.113 0.189 -4.755 1.00 91.50 232 VAL A CA 1
ATOM 1719 C C . VAL A 1 232 ? 3.649 0.387 -4.409 1.00 91.50 232 VAL A C 1
ATOM 1721 O O . VAL A 1 232 ? 3.204 0.023 -3.318 1.00 91.50 232 VAL A O 1
ATOM 1724 N N . GLY A 1 233 ? 2.917 0.976 -5.345 1.00 88.94 233 GLY A N 1
ATOM 1725 C CA . GLY A 1 233 ? 1.494 1.222 -5.210 1.00 88.94 233 GLY A CA 1
ATOM 1726 C C . GLY A 1 233 ? 0.644 0.183 -5.932 1.00 88.94 233 GLY A C 1
ATOM 1727 O O . GLY A 1 233 ? 1.131 -0.788 -6.527 1.00 88.94 233 GLY A O 1
ATOM 1728 N N . LEU A 1 234 ? -0.661 0.438 -5.975 1.00 83.81 234 LEU A N 1
ATOM 1729 C CA . LEU A 1 234 ? -1.598 -0.328 -6.794 1.00 83.81 234 LEU A CA 1
ATOM 1730 C C . LEU A 1 234 ? -1.282 -0.284 -8.293 1.00 83.81 234 LEU A C 1
ATOM 1732 O O . LEU A 1 234 ? -1.730 -1.174 -9.020 1.00 83.81 234 LEU A O 1
ATOM 1736 N N . GLY A 1 235 ? -0.499 0.693 -8.760 1.00 83.88 235 GLY A N 1
ATOM 1737 C CA . GLY A 1 235 ? 0.008 0.708 -10.130 1.00 83.88 235 GLY A CA 1
ATOM 1738 C C . GLY A 1 235 ? 0.744 -0.590 -10.464 1.00 83.88 235 GLY A C 1
ATOM 1739 O O . GLY A 1 235 ? 0.396 -1.263 -11.436 1.00 83.88 235 GLY A O 1
ATOM 1740 N N . LEU A 1 236 ? 1.675 -1.017 -9.602 1.00 90.06 236 LEU A N 1
ATOM 1741 C CA . LEU A 1 236 ? 2.393 -2.279 -9.777 1.00 90.06 236 LEU A CA 1
ATOM 1742 C C . LEU A 1 236 ? 1.502 -3.476 -9.447 1.00 90.06 236 LEU A C 1
ATOM 1744 O O . LEU A 1 236 ? 1.460 -4.432 -10.220 1.00 90.06 236 LEU A O 1
ATOM 1748 N N . LEU A 1 237 ? 0.787 -3.431 -8.317 1.00 90.75 237 LEU A N 1
ATOM 1749 C CA . LEU A 1 237 ? 0.001 -4.580 -7.850 1.00 90.75 237 LEU A CA 1
ATOM 1750 C C . LEU A 1 237 ? -1.075 -4.993 -8.863 1.00 90.75 237 LEU A C 1
ATOM 1752 O O . LEU A 1 237 ? -1.338 -6.179 -9.019 1.00 90.75 237 LEU A O 1
ATOM 1756 N N . SER A 1 238 ? -1.656 -4.037 -9.593 1.00 85.75 238 SER A N 1
ATOM 1757 C CA . SER A 1 238 ? -2.658 -4.304 -10.636 1.00 85.75 238 SER A CA 1
ATOM 1758 C C . SER A 1 238 ? -2.094 -4.869 -11.944 1.00 85.75 238 SER A C 1
ATOM 1760 O O . SER A 1 238 ? -2.862 -5.272 -12.816 1.00 85.75 238 SER A O 1
ATOM 1762 N N . LYS A 1 239 ? -0.764 -4.928 -12.102 1.00 87.88 239 LYS A N 1
ATOM 1763 C CA . LYS A 1 239 ? -0.104 -5.620 -13.227 1.00 87.88 239 LYS A CA 1
ATOM 1764 C C . LYS A 1 239 ? 0.089 -7.113 -12.966 1.00 87.88 239 LYS A C 1
ATOM 1766 O O . LYS A 1 239 ? 0.521 -7.828 -13.870 1.00 87.88 239 LYS A O 1
ATOM 1771 N N . MET A 1 240 ? -0.172 -7.562 -11.743 1.00 91.94 240 MET A N 1
ATOM 1772 C CA . MET A 1 240 ? -0.128 -8.963 -11.339 1.00 91.94 240 MET A CA 1
ATOM 1773 C C . MET A 1 240 ? -1.505 -9.592 -11.584 1.00 91.94 240 MET A C 1
ATOM 1775 O O . MET A 1 240 ? -2.528 -8.932 -11.423 1.00 91.94 240 MET A O 1
ATOM 1779 N N . ASP A 1 241 ? -1.550 -10.875 -11.944 1.00 92.94 241 ASP A N 1
ATOM 1780 C CA . ASP A 1 241 ? -2.822 -11.604 -12.077 1.00 92.94 241 ASP A CA 1
ATOM 1781 C C . ASP A 1 241 ? -3.480 -11.769 -10.703 1.00 92.94 241 ASP A C 1
ATOM 1783 O O . ASP A 1 241 ? -4.701 -11.670 -10.548 1.00 92.94 241 ASP A O 1
ATOM 1787 N N . ARG A 1 242 ? -2.648 -12.035 -9.692 1.00 93.81 242 ARG A N 1
ATOM 1788 C CA . ARG A 1 242 ? -3.057 -12.261 -8.309 1.00 93.81 242 ARG A CA 1
ATOM 1789 C C . ARG A 1 242 ? -1.987 -11.777 -7.350 1.00 93.81 242 ARG A C 1
ATOM 1791 O O . ARG A 1 242 ? -0.799 -11.908 -7.634 1.00 93.81 242 ARG A O 1
ATOM 1798 N N . VAL A 1 243 ? -2.426 -11.285 -6.200 1.00 95.19 243 VAL A N 1
ATOM 1799 C CA . VAL A 1 243 ? -1.585 -10.809 -5.102 1.00 95.19 243 VAL A CA 1
ATOM 1800 C C . VAL A 1 243 ? -2.159 -11.285 -3.779 1.00 95.19 243 VAL A C 1
ATOM 1802 O O . VAL A 1 243 ? -3.371 -11.226 -3.579 1.00 95.19 243 VAL A O 1
ATOM 1805 N N . GLU A 1 244 ? -1.296 -11.694 -2.857 1.00 95.75 244 GLU A N 1
ATOM 1806 C CA . GLU A 1 244 ? -1.648 -12.021 -1.483 1.00 95.75 244 GLU A CA 1
ATOM 1807 C C . GLU A 1 244 ? -0.713 -11.344 -0.476 1.00 95.75 244 GLU A C 1
ATOM 1809 O O . GLU A 1 244 ? 0.507 -11.495 -0.529 1.00 95.75 244 GLU A O 1
ATOM 1814 N N . LEU A 1 245 ? -1.323 -10.623 0.465 1.00 94.88 245 LEU A N 1
ATOM 1815 C CA . LEU A 1 245 ? -0.696 -10.095 1.671 1.00 94.88 245 LEU A CA 1
ATOM 1816 C C . LEU A 1 245 ? -1.085 -11.003 2.835 1.00 94.88 245 LEU A C 1
ATOM 1818 O O . LEU A 1 245 ? -2.182 -10.888 3.391 1.00 94.88 245 LEU A O 1
ATOM 1822 N N . ASP A 1 246 ? -0.194 -11.919 3.197 1.00 94.19 246 ASP A N 1
ATOM 1823 C CA . ASP A 1 246 ? -0.384 -12.813 4.332 1.00 94.19 246 ASP A CA 1
ATOM 1824 C C . ASP A 1 246 ? 0.450 -12.322 5.512 1.00 94.19 246 ASP A C 1
ATOM 1826 O O . ASP A 1 246 ? 1.640 -12.611 5.669 1.00 94.19 246 ASP A O 1
ATOM 1830 N N . PHE A 1 247 ? -0.225 -11.551 6.358 1.00 91.62 247 PHE A N 1
ATOM 1831 C CA . PHE A 1 247 ? 0.348 -10.965 7.561 1.00 91.62 247 PHE A CA 1
ATOM 1832 C C . PHE A 1 247 ? 0.611 -11.985 8.673 1.00 91.62 247 PHE A C 1
ATOM 1834 O O . PHE A 1 247 ? 1.342 -11.676 9.609 1.00 91.62 247 PHE A O 1
ATOM 1841 N N . ARG A 1 248 ? 0.049 -13.198 8.587 1.00 89.62 248 ARG A N 1
ATOM 1842 C CA . ARG A 1 248 ? 0.262 -14.253 9.591 1.00 89.62 248 ARG A CA 1
ATOM 1843 C C . ARG A 1 248 ? 1.590 -14.950 9.390 1.00 89.62 248 ARG A C 1
ATOM 1845 O O . ARG A 1 248 ? 2.287 -15.242 10.357 1.00 89.62 248 ARG A O 1
ATOM 1852 N N . HIS A 1 249 ? 1.921 -15.198 8.129 1.00 91.50 249 HIS A N 1
ATOM 1853 C CA . HIS A 1 249 ? 3.156 -15.865 7.736 1.00 91.50 249 HIS A CA 1
ATOM 1854 C C . HIS A 1 249 ? 4.215 -14.892 7.218 1.00 91.50 249 HIS A C 1
ATOM 1856 O O . HIS A 1 249 ? 5.248 -15.343 6.733 1.00 91.50 249 HIS A O 1
ATOM 1862 N N . PHE A 1 250 ? 3.970 -13.580 7.322 1.00 93.25 250 PHE A N 1
ATOM 1863 C CA . PHE A 1 250 ? 4.893 -12.534 6.879 1.00 93.25 250 PHE A CA 1
ATOM 1864 C C . PHE A 1 250 ? 5.347 -12.758 5.433 1.00 93.25 250 PHE A C 1
ATOM 1866 O O . PHE A 1 250 ? 6.539 -12.765 5.132 1.00 93.25 250 PHE A O 1
ATOM 1873 N N . ARG A 1 251 ? 4.388 -12.980 4.527 1.00 95.06 251 ARG A N 1
ATOM 1874 C CA . ARG A 1 251 ? 4.677 -13.229 3.111 1.00 95.06 251 ARG A CA 1
ATOM 1875 C C . ARG A 1 251 ? 3.848 -12.341 2.197 1.00 95.06 251 ARG A C 1
ATOM 1877 O O . ARG A 1 251 ? 2.660 -12.113 2.427 1.00 95.06 251 ARG A O 1
ATOM 1884 N N . PHE A 1 252 ? 4.502 -11.889 1.137 1.00 96.44 252 PHE A N 1
ATOM 1885 C CA . PHE A 1 252 ? 3.875 -11.296 -0.033 1.00 96.44 252 PHE A CA 1
ATOM 1886 C C . PHE A 1 252 ? 4.016 -12.282 -1.186 1.00 96.44 252 PHE A C 1
ATOM 1888 O O . PHE A 1 252 ? 5.137 -12.629 -1.565 1.00 96.44 252 PHE A O 1
ATOM 1895 N N . CYS A 1 253 ? 2.895 -12.754 -1.718 1.00 97.25 253 CYS A N 1
ATOM 1896 C CA . CYS A 1 253 ? 2.877 -13.709 -2.819 1.00 97.25 253 CYS A CA 1
ATOM 1897 C C . CYS A 1 253 ? 2.157 -13.130 -4.031 1.00 97.25 253 CYS A C 1
ATOM 1899 O O . CYS A 1 253 ? 1.210 -12.359 -3.879 1.00 97.25 253 CYS A O 1
ATOM 1901 N N . PHE A 1 254 ? 2.595 -13.493 -5.234 1.00 97.06 254 PHE A N 1
ATOM 1902 C CA . PHE A 1 254 ? 1.975 -13.001 -6.458 1.00 97.06 254 PHE A CA 1
ATOM 1903 C C . PHE A 1 254 ? 2.171 -13.933 -7.652 1.00 97.06 254 PHE A C 1
ATOM 1905 O O . PHE A 1 254 ? 3.128 -14.710 -7.718 1.00 97.06 254 PHE A O 1
ATOM 1912 N N . ASP A 1 255 ? 1.264 -13.786 -8.616 1.00 96.69 255 ASP A N 1
ATOM 1913 C CA . ASP A 1 255 ? 1.368 -14.347 -9.959 1.00 96.69 255 ASP A CA 1
ATOM 1914 C C . ASP A 1 255 ? 1.494 -13.218 -10.976 1.00 96.69 255 ASP A C 1
ATOM 1916 O O . ASP A 1 255 ? 0.722 -12.257 -10.957 1.00 96.69 255 ASP A O 1
ATOM 1920 N N . MET A 1 256 ? 2.423 -13.362 -11.915 1.00 94.69 256 MET A N 1
ATOM 1921 C CA . MET A 1 256 ? 2.492 -12.486 -13.075 1.00 94.69 256 MET A CA 1
ATOM 1922 C C . MET A 1 256 ? 1.656 -13.053 -14.228 1.00 94.69 256 MET A C 1
ATOM 1924 O O . MET A 1 256 ? 1.669 -14.274 -14.444 1.00 94.69 256 MET A O 1
ATOM 1928 N N . PRO A 1 257 ? 1.013 -12.186 -15.035 1.00 92.12 257 PRO A N 1
ATOM 1929 C CA . PRO A 1 257 ? 0.428 -12.604 -16.300 1.00 92.12 257 PRO A CA 1
ATOM 1930 C C . PRO A 1 257 ? 1.497 -13.214 -17.203 1.00 92.12 257 PRO A C 1
ATOM 1932 O O . PRO A 1 257 ? 2.660 -12.808 -17.188 1.00 92.12 257 PRO A O 1
ATOM 1935 N N . ALA A 1 258 ? 1.089 -14.132 -18.082 1.00 90.56 258 ALA A N 1
ATOM 1936 C CA . ALA A 1 258 ? 1.992 -14.770 -19.046 1.00 90.56 258 ALA A CA 1
ATOM 1937 C C . ALA A 1 258 ? 2.737 -13.765 -19.951 1.00 90.56 258 ALA A C 1
ATOM 1939 O O . ALA A 1 258 ? 3.794 -14.077 -20.500 1.00 90.56 258 ALA A O 1
ATOM 1940 N N . LYS A 1 259 ? 2.175 -12.563 -20.130 1.00 89.75 259 LYS A N 1
ATOM 1941 C CA . LYS A 1 259 ? 2.787 -11.444 -20.855 1.00 89.75 259 LYS A CA 1
ATOM 1942 C C . LYS A 1 259 ? 2.663 -10.163 -20.021 1.00 89.75 259 LYS A C 1
ATOM 1944 O O . LYS A 1 259 ? 1.693 -9.428 -20.211 1.00 89.75 259 LYS A O 1
ATOM 1949 N N . PRO A 1 260 ? 3.612 -9.896 -19.106 1.00 86.50 260 PRO A N 1
ATOM 1950 C CA . PRO A 1 260 ? 3.642 -8.657 -18.338 1.00 86.50 260 PRO A CA 1
ATOM 1951 C C . PRO A 1 260 ? 3.711 -7.442 -19.260 1.00 86.50 260 PRO A C 1
ATOM 1953 O O . PRO A 1 260 ? 4.423 -7.453 -20.266 1.00 86.50 260 PRO A O 1
ATOM 1956 N N . VAL A 1 261 ? 2.948 -6.402 -18.930 1.00 85.81 261 VAL A N 1
ATOM 1957 C CA . VAL A 1 261 ? 2.862 -5.181 -19.735 1.00 85.81 261 VAL A CA 1
ATOM 1958 C C . VAL A 1 261 ? 3.659 -4.080 -19.053 1.00 85.81 261 VAL A C 1
ATOM 1960 O O . VAL A 1 261 ? 3.402 -3.755 -17.894 1.00 85.81 261 VAL A O 1
ATOM 1963 N N . ASP A 1 262 ? 4.597 -3.494 -19.797 1.00 87.44 262 ASP A N 1
ATOM 1964 C CA . ASP A 1 262 ? 5.321 -2.294 -19.384 1.00 87.44 262 ASP A CA 1
ATOM 1965 C C . ASP A 1 262 ? 4.356 -1.168 -19.016 1.00 87.44 262 ASP A C 1
ATOM 1967 O O . ASP A 1 262 ? 3.283 -0.983 -19.609 1.00 87.44 262 ASP A O 1
ATOM 1971 N N . SER A 1 263 ? 4.770 -0.377 -18.043 1.00 83.00 263 SER A N 1
ATOM 1972 C CA . SER A 1 263 ? 4.043 0.796 -17.615 1.00 83.00 263 SER A CA 1
ATOM 1973 C C . SER A 1 263 ? 3.890 1.814 -18.726 1.00 83.00 263 SER A C 1
ATOM 1975 O O . SER A 1 263 ? 4.753 2.024 -19.579 1.00 83.00 263 SER A O 1
ATOM 1977 N N . LYS A 1 264 ? 2.726 2.448 -18.701 1.00 69.62 264 LYS A N 1
ATOM 1978 C CA . LYS A 1 264 ? 2.366 3.578 -19.546 1.00 69.62 264 LYS A CA 1
ATOM 1979 C C . LYS A 1 264 ? 2.058 4.723 -18.602 1.00 69.62 264 LYS A C 1
ATOM 1981 O O . LYS A 1 264 ? 1.575 4.448 -17.512 1.00 69.62 264 LYS A O 1
ATOM 1986 N N . VAL A 1 265 ? 2.267 5.958 -19.059 1.00 53.53 265 VAL A N 1
ATOM 1987 C CA . VAL A 1 265 ? 1.938 7.172 -18.295 1.00 53.53 265 VAL A CA 1
ATOM 1988 C C . VAL A 1 265 ? 0.528 7.031 -17.720 1.00 53.53 265 VAL A C 1
ATOM 1990 O O . VAL A 1 265 ? -0.455 7.055 -18.477 1.00 53.53 265 VAL A O 1
ATOM 1993 N N . SER A 1 266 ? 0.435 6.838 -16.406 1.00 43.75 266 SER A N 1
ATOM 1994 C CA . SER A 1 266 ? -0.843 6.714 -15.718 1.00 43.75 266 SER A CA 1
ATOM 1995 C C . SER A 1 266 ? -1.243 8.066 -15.139 1.00 43.75 266 SER A C 1
ATOM 1997 O O . SER A 1 266 ? -0.454 8.762 -14.516 1.00 43.75 266 SER A O 1
ATOM 1999 N N . TRP A 1 267 ? -2.499 8.452 -15.359 1.00 35.12 267 TRP A N 1
ATOM 2000 C CA . TRP A 1 267 ? -3.103 9.675 -14.806 1.00 35.12 267 TRP A CA 1
ATOM 2001 C C . TRP A 1 267 ? -4.110 9.346 -13.697 1.00 35.12 267 TRP A C 1
ATOM 2003 O O . TRP A 1 267 ? -5.043 10.111 -13.445 1.00 35.12 267 TRP A O 1
ATOM 2013 N N . VAL A 1 268 ? -4.047 8.126 -13.160 1.00 35.16 268 VAL A N 1
ATOM 2014 C CA . VAL A 1 268 ? -5.213 7.463 -12.591 1.00 35.16 268 VAL A CA 1
ATOM 2015 C C . VAL A 1 268 ? -4.870 6.728 -11.300 1.00 35.16 268 VAL A C 1
ATOM 2017 O O . VAL A 1 268 ? -4.090 5.780 -11.311 1.00 35.16 268 VAL A O 1
ATOM 2020 N N . GLY A 1 269 ? -5.549 7.127 -10.221 1.00 40.91 269 GLY A N 1
ATOM 2021 C CA . GLY A 1 269 ? -5.534 6.442 -8.935 1.00 40.91 269 GLY A CA 1
ATOM 2022 C C . GLY A 1 269 ? -6.184 5.059 -9.003 1.00 40.91 269 GLY A C 1
ATOM 2023 O O . GLY A 1 269 ? -7.273 4.921 -9.560 1.00 40.91 269 GLY A O 1
ATOM 2024 N N . ALA A 1 270 ? -5.572 4.029 -8.436 1.00 39.75 270 ALA A N 1
ATOM 2025 C CA . ALA A 1 270 ? -6.255 2.765 -8.171 1.00 39.75 270 ALA A CA 1
ATOM 2026 C C . ALA A 1 270 ? -6.596 2.705 -6.679 1.00 39.75 270 ALA A C 1
ATOM 2028 O O . ALA A 1 270 ? -5.889 3.294 -5.871 1.00 39.75 270 ALA A O 1
ATOM 2029 N N . ALA A 1 271 ? -7.702 2.051 -6.322 1.00 47.22 271 ALA A N 1
ATOM 2030 C CA . ALA A 1 271 ? -8.046 1.793 -4.928 1.00 47.22 271 ALA A CA 1
ATOM 2031 C C . ALA A 1 271 ? -8.813 0.465 -4.824 1.00 47.22 271 ALA A C 1
ATOM 2033 O O . ALA A 1 271 ? -9.610 0.117 -5.697 1.00 47.22 271 ALA A O 1
ATOM 2034 N N . LEU A 1 272 ? -8.609 -0.297 -3.751 1.00 47.53 272 LEU A N 1
ATOM 2035 C CA . LEU A 1 272 ? -9.413 -1.495 -3.488 1.00 47.53 272 LEU A CA 1
ATOM 2036 C C . LEU A 1 272 ? -10.738 -1.079 -2.840 1.00 47.53 272 LEU A C 1
ATOM 2038 O O . LEU A 1 272 ? -10.730 -0.641 -1.696 1.00 47.53 272 LEU A O 1
ATOM 2042 N N . VAL A 1 273 ? -11.873 -1.189 -3.541 1.00 47.97 273 VAL A N 1
ATOM 2043 C CA . VAL A 1 273 ? -13.167 -0.640 -3.086 1.00 47.97 273 VAL A CA 1
ATOM 2044 C C . VAL A 1 273 ? -14.136 -1.760 -2.687 1.00 47.97 273 VAL A C 1
ATOM 2046 O O . VAL A 1 273 ? -14.200 -2.820 -3.292 1.00 47.97 273 VAL A O 1
ATOM 2049 N N . ARG A 1 274 ? -14.964 -1.525 -1.668 1.00 40.16 274 ARG A N 1
ATOM 2050 C CA . ARG A 1 274 ? -16.139 -2.367 -1.362 1.00 40.16 274 ARG A CA 1
ATOM 2051 C C . ARG A 1 274 ? -17.370 -1.893 -2.150 1.00 40.16 274 ARG A C 1
ATOM 2053 O O . ARG A 1 274 ? -17.714 -0.721 -2.034 1.00 40.16 274 ARG A O 1
ATOM 2060 N N . ALA A 1 275 ? -18.069 -2.788 -2.850 1.00 39.19 275 ALA A N 1
ATOM 2061 C CA . ALA A 1 275 ? -19.397 -2.547 -3.427 1.00 39.19 275 ALA A CA 1
ATOM 2062 C C . ALA A 1 275 ? -20.492 -3.281 -2.633 1.00 39.19 275 ALA A C 1
ATOM 2064 O O . ALA A 1 275 ? -20.208 -4.093 -1.753 1.00 39.19 275 ALA A O 1
ATOM 2065 N N . GLN A 1 276 ? -21.759 -2.969 -2.920 1.00 39.03 276 GLN A N 1
ATOM 2066 C CA . GLN A 1 276 ? -22.912 -3.495 -2.175 1.00 39.03 276 GLN A CA 1
ATOM 2067 C C . GLN A 1 276 ? -23.040 -5.034 -2.239 1.00 39.03 276 GLN A C 1
ATOM 2069 O O . GLN A 1 276 ? -23.529 -5.613 -1.274 1.00 39.03 276 GLN A O 1
ATOM 2074 N N . ASP A 1 277 ? -22.480 -5.688 -3.269 1.00 38.84 277 ASP A N 1
ATOM 2075 C CA . ASP A 1 277 ? -22.541 -7.149 -3.480 1.00 38.84 277 ASP A CA 1
ATOM 2076 C C . ASP A 1 277 ? -21.179 -7.875 -3.353 1.00 38.84 277 ASP A C 1
ATOM 2078 O O . ASP A 1 277 ? -21.051 -9.042 -3.721 1.00 38.84 277 ASP A O 1
ATOM 2082 N N . GLY A 1 278 ? -20.129 -7.210 -2.847 1.00 43.25 278 GLY A N 1
ATOM 2083 C CA . GLY A 1 278 ? -18.788 -7.803 -2.728 1.00 43.25 278 GLY A CA 1
ATOM 2084 C C . GLY A 1 278 ? -17.655 -6.775 -2.653 1.00 43.25 278 GLY A C 1
ATOM 2085 O O . GLY A 1 278 ? -17.889 -5.584 -2.467 1.00 43.25 278 GLY A O 1
ATOM 2086 N N . TYR A 1 279 ? -16.407 -7.218 -2.801 1.00 49.19 279 TYR A N 1
ATOM 2087 C CA . TYR A 1 279 ? -15.239 -6.330 -2.876 1.00 49.19 279 TYR A CA 1
ATOM 2088 C C . TYR A 1 279 ? -14.682 -6.336 -4.305 1.00 49.19 279 TYR A C 1
ATOM 2090 O O . TYR A 1 279 ? -13.836 -7.178 -4.615 1.00 49.19 279 TYR A O 1
ATOM 2098 N N . PRO A 1 280 ? -15.185 -5.474 -5.207 1.00 48.03 280 PRO A N 1
ATOM 2099 C CA . PRO A 1 280 ? -14.596 -5.323 -6.524 1.00 48.03 280 PRO A CA 1
ATOM 2100 C C . PRO A 1 280 ? -13.285 -4.544 -6.439 1.00 48.03 280 PRO A C 1
ATOM 2102 O O . PRO A 1 280 ? -13.157 -3.537 -5.746 1.00 48.03 280 PRO A O 1
ATOM 2105 N N . ILE A 1 281 ? -12.315 -4.964 -7.230 1.00 47.44 281 ILE A N 1
ATOM 2106 C CA . ILE A 1 281 ? -11.130 -4.154 -7.485 1.00 47.44 281 ILE A CA 1
ATOM 2107 C C . ILE A 1 281 ? -11.542 -3.041 -8.460 1.00 47.44 281 ILE A C 1
ATOM 2109 O O . ILE A 1 281 ? -12.033 -3.329 -9.554 1.00 47.44 281 ILE A O 1
ATOM 2113 N N . VAL A 1 282 ? -11.385 -1.770 -8.073 1.00 47.59 282 VAL A N 1
ATOM 2114 C CA . VAL A 1 282 ? -11.771 -0.626 -8.914 1.00 47.59 282 VAL A CA 1
ATOM 2115 C C . VAL A 1 282 ? -10.538 0.199 -9.261 1.00 47.59 282 VAL A C 1
ATOM 2117 O O . VAL A 1 282 ? -9.976 0.910 -8.433 1.00 47.59 282 VAL A O 1
ATOM 2120 N N . CYS A 1 283 ? -10.150 0.171 -10.532 1.00 43.62 283 CYS A N 1
ATOM 2121 C CA . CYS A 1 283 ? -9.283 1.200 -11.086 1.00 43.62 283 CYS A CA 1
ATOM 2122 C C . CYS A 1 283 ? -10.146 2.468 -11.242 1.00 43.62 283 CYS A C 1
ATOM 2124 O O . CYS A 1 283 ? -11.150 2.423 -11.964 1.00 43.62 283 CYS A O 1
ATOM 2126 N N . SER A 1 284 ? -9.820 3.591 -10.581 1.00 39.00 284 SER A N 1
ATOM 2127 C CA . SER A 1 284 ? -10.529 4.841 -10.904 1.00 39.00 284 SER A CA 1
ATOM 2128 C C . SER A 1 284 ? -10.238 5.189 -12.372 1.00 39.00 284 SER A C 1
ATOM 2130 O O . SER A 1 284 ? -9.389 4.581 -13.011 1.00 39.00 284 SER A O 1
ATOM 2132 N N . ARG A 1 285 ? -10.970 6.102 -12.996 1.00 35.62 285 ARG A N 1
ATOM 2133 C CA . ARG A 1 285 ? -10.520 6.736 -14.242 1.00 35.62 285 ARG A CA 1
ATOM 2134 C C . ARG A 1 285 ? -10.751 8.214 -14.049 1.00 35.62 285 ARG A C 1
ATOM 2136 O O . ARG A 1 285 ? -11.899 8.629 -13.923 1.00 35.62 285 ARG A O 1
ATOM 2143 N N . SER A 1 286 ? -9.687 9.006 -14.068 1.00 34.22 286 SER A N 1
ATOM 2144 C CA . SER A 1 286 ? -9.818 10.451 -14.220 1.00 34.22 286 SER A CA 1
ATOM 2145 C C . SER A 1 286 ? -10.582 10.730 -15.522 1.00 34.22 286 SER A C 1
ATOM 2147 O O . SER A 1 286 ? -10.144 10.351 -16.616 1.00 34.22 286 SER A O 1
ATOM 2149 N N . ARG A 1 287 ? -11.777 11.331 -15.424 1.00 37.62 287 ARG A N 1
ATOM 2150 C CA . ARG A 1 287 ? -12.471 11.860 -16.603 1.00 37.62 287 ARG A CA 1
ATOM 2151 C C . ARG A 1 287 ? -11.626 13.006 -17.140 1.00 37.62 287 ARG A C 1
ATOM 2153 O O . ARG A 1 287 ? -11.453 14.013 -16.462 1.00 37.62 287 ARG A O 1
ATOM 2160 N N . ARG A 1 288 ? -11.206 12.916 -18.406 1.00 32.69 288 ARG A N 1
ATOM 2161 C CA . ARG A 1 288 ? -10.884 14.123 -19.176 1.00 32.69 288 ARG A CA 1
ATOM 2162 C C . ARG A 1 288 ? -12.112 15.029 -19.126 1.00 32.69 288 ARG A C 1
ATOM 2164 O O . ARG A 1 288 ? -13.157 14.677 -19.673 1.00 32.69 288 ARG A O 1
ATOM 2171 N N . THR A 1 289 ? -11.993 16.185 -18.490 1.00 34.66 289 THR A N 1
ATOM 2172 C CA . THR A 1 289 ? -12.950 17.285 -18.612 1.00 34.66 289 THR A CA 1
ATOM 2173 C C . THR A 1 289 ? -12.842 17.866 -20.022 1.00 34.66 289 THR A C 1
ATOM 2175 O O . THR A 1 289 ? -12.225 18.893 -20.270 1.00 34.66 289 THR A O 1
ATOM 2178 N N . GLY A 1 290 ? -13.428 17.155 -20.981 1.00 31.86 290 GLY A N 1
ATOM 2179 C CA . GLY A 1 290 ? -13.637 17.615 -22.344 1.00 31.86 290 GLY A CA 1
ATOM 2180 C C . GLY A 1 290 ? -15.090 17.378 -22.724 1.00 31.86 290 GLY A C 1
ATOM 2181 O O . GLY A 1 290 ? -15.467 16.245 -22.987 1.00 31.86 290 GLY A O 1
ATOM 2182 N N . GLY A 1 291 ? -15.884 18.452 -22.712 1.00 28.58 291 GLY A N 1
ATOM 2183 C CA . GLY A 1 291 ? -17.112 18.628 -23.495 1.00 28.58 291 GLY A CA 1
ATOM 2184 C C . GLY A 1 291 ? -18.163 17.510 -23.476 1.00 28.58 291 GLY A C 1
ATOM 2185 O O . GLY A 1 291 ? -18.088 16.563 -24.245 1.00 28.58 291 GLY A O 1
ATOM 2186 N N . SER A 1 292 ? -19.204 17.718 -22.666 1.00 34.75 292 SER A N 1
ATOM 2187 C CA . SER A 1 292 ? -20.606 17.303 -22.857 1.00 34.75 292 SER A CA 1
ATOM 2188 C C . SER A 1 292 ? -20.900 16.126 -23.811 1.00 34.75 292 SER A C 1
ATOM 2190 O O . SER A 1 292 ? -20.982 16.299 -25.025 1.00 34.75 292 SER A O 1
ATOM 2192 N N . ARG A 1 293 ? -21.192 14.952 -23.233 1.00 29.05 293 ARG A N 1
ATOM 2193 C CA . ARG A 1 293 ? -22.353 14.097 -23.565 1.00 29.05 293 ARG A CA 1
ATOM 2194 C C . ARG A 1 293 ? -22.447 12.956 -22.551 1.00 29.05 293 ARG A C 1
ATOM 2196 O O . ARG A 1 293 ? -21.512 12.184 -22.366 1.00 29.05 293 ARG A O 1
ATOM 2203 N N . VAL A 1 294 ? -23.592 12.877 -21.878 1.00 33.75 294 VAL A N 1
ATOM 2204 C CA . VAL A 1 294 ? -23.929 11.818 -20.925 1.00 33.75 294 VAL A CA 1
ATOM 2205 C C . VAL A 1 294 ? -24.183 10.528 -21.702 1.00 33.75 294 VAL A C 1
ATOM 2207 O O . VAL A 1 294 ? -25.149 10.432 -22.452 1.00 33.75 294 VAL A O 1
ATOM 2210 N N . ALA A 1 295 ? -23.326 9.533 -21.501 1.00 26.27 295 ALA A N 1
ATOM 2211 C CA . ALA A 1 295 ? -23.654 8.135 -21.734 1.00 26.27 295 ALA A CA 1
ATOM 2212 C C . ALA A 1 295 ? -23.313 7.367 -20.455 1.00 26.27 295 ALA A C 1
ATOM 2214 O O . ALA A 1 295 ? -22.214 7.510 -19.916 1.00 26.27 295 ALA A O 1
ATOM 2215 N N . ALA A 1 296 ? -24.276 6.590 -19.954 1.00 32.00 296 ALA A N 1
ATOM 2216 C CA . ALA A 1 296 ? -24.111 5.714 -18.804 1.00 32.00 296 ALA A CA 1
ATOM 2217 C C . ALA A 1 296 ? -22.933 4.755 -19.053 1.00 32.00 296 ALA A C 1
ATOM 2219 O O . ALA A 1 296 ? -23.013 3.828 -19.860 1.00 32.00 296 ALA A O 1
ATOM 2220 N N . SER A 1 297 ? -21.805 5.030 -18.400 1.00 31.33 297 SER A N 1
ATOM 2221 C CA . SER A 1 297 ? -20.576 4.256 -18.527 1.00 31.33 297 SER A CA 1
ATOM 2222 C C . SER A 1 297 ? -20.671 3.025 -17.634 1.00 31.33 297 SER A C 1
ATOM 2224 O O . SER A 1 297 ? -20.633 3.145 -16.412 1.00 31.33 297 SER A O 1
ATOM 2226 N N . LYS A 1 298 ? -20.760 1.841 -18.248 1.00 29.86 298 LYS A N 1
ATOM 2227 C CA . LYS A 1 298 ? -20.551 0.556 -17.568 1.00 29.86 298 LYS A CA 1
ATOM 2228 C C . LYS A 1 298 ? -19.199 0.588 -16.844 1.00 29.86 298 LYS A C 1
ATOM 2230 O O . LYS A 1 298 ? -18.189 0.907 -17.474 1.00 29.86 298 LYS A O 1
ATOM 2235 N N . GLN A 1 299 ? -19.182 0.251 -15.552 1.00 35.84 299 GLN A N 1
ATOM 2236 C CA . GLN A 1 299 ? -17.952 -0.109 -14.844 1.00 35.84 299 GLN A CA 1
ATOM 2237 C C . GLN A 1 299 ? -17.254 -1.201 -15.662 1.00 35.84 299 GLN A C 1
ATOM 2239 O O . GLN A 1 299 ? -17.821 -2.268 -15.889 1.00 35.84 299 GLN A O 1
ATOM 2244 N N . LYS A 1 300 ? -16.061 -0.905 -16.181 1.00 33.00 300 LYS A N 1
ATOM 2245 C CA . LYS A 1 300 ? -15.174 -1.933 -16.716 1.00 33.00 300 LYS A CA 1
ATOM 2246 C C . LYS A 1 300 ? -14.287 -2.379 -15.566 1.00 33.00 300 LYS A C 1
ATOM 2248 O O . LYS A 1 300 ? -13.577 -1.545 -15.009 1.00 33.00 300 LYS A O 1
ATOM 2253 N N . THR A 1 301 ? -14.361 -3.661 -15.234 1.00 33.56 301 THR A N 1
ATOM 2254 C CA . THR A 1 301 ? -13.287 -4.368 -14.539 1.00 33.56 301 THR A CA 1
ATOM 2255 C C . THR A 1 301 ? -11.986 -4.143 -15.306 1.00 33.56 301 THR A C 1
ATOM 2257 O O . THR A 1 301 ? -11.995 -4.075 -16.544 1.00 33.56 301 THR A O 1
ATOM 2260 N N . CYS A 1 302 ? -10.910 -3.918 -14.557 1.00 43.50 302 CYS A N 1
ATOM 2261 C CA . CYS A 1 302 ? -9.561 -4.089 -15.071 1.00 43.50 302 CYS A CA 1
ATOM 2262 C C . CYS A 1 302 ? -9.457 -5.574 -15.512 1.00 43.50 302 CYS A C 1
ATOM 2264 O O . CYS A 1 302 ? -8.886 -5.790 -16.596 1.00 43.50 302 CYS A O 1
#

Secondary structure (DSSP, 8-state):
-EEESS-SSEEEESSSS--PEEPPHHHHHHHHHTTSSSS--BTTEEEEE-SS-EEEEEEEE---EEETTEEEPTTSEEEEE-HHHHHHHHT---SEEEEHHHHTTSEEEEETTTTEEEEESSPPPP---SEEEEEEE-TTT--EEEEEEETTS--EEEEEETT---SEEEEHHHHHHHHHTT-EEEEEEEEEE-TT--EEEEEEEEE--EEETTEEPPPEEEEEESSSPPEEEHHHHTTSSEEEEETTTTEEEEE--SS----------EEEB-BTTB-BEEE-------------------

Sequence (302 aa):
MLLDTGAAFAILGHEGGLTPRPLTPEVEAGWLKRGVIRAPTADGAMSVSMPSQDRVLKVGVFPGVQIQKWRIAAGQPALQADIGQFASATDVRFDGVVGIESMRALTWRADYVSGTLSAYGDEAPAHDWQQCVFMTFGSDAGLPMIDAGLDGGEAGQLGIDTGDSADLQLGREAFEWLRAGRRFSAMGLASSSDASSQIRHEPSGLLSGVSIGQRMMPKLEVTPVDPFPQHVGLGLLSKMDRVELDFRHFRFCFDMPAKPVDSKVSWVGAALVRAQDGYPIVCSRSRRTGGSRVAASKQKTC

Organism: NCBI:txid1792498

Foldseek 3Di:
DFEWQLFAAWEFEPPFPWDFAADDPVLQVVCCVVVVDVDGADVQWDFDDDPVGTDIWHKGWGPKDDAPPDIQDISTIYTYDHCVVVCVQQVHDARIYGYNVSLLQWKWKQQLLVQAIHTHNDDDPDDPFPDKFFWDADPPRRFTWAWKDAPPDDIDIAGETQQFAFQKEAAVVVVVVCVVVVQWAWPAWAWDADPVRDIDTFTWTWHFRMGGDPDGAATGIYTYDPPDHIHGYVNNVSQFSMWMDNSPRRMITTHHDPDRDGDDRDNWGWTFHADPVHTGGATGDPDDPDDDDDDPDDRDRD

Radius of gyration: 19.28 Å; Cα contacts (8 Å, |Δi|>4): 687; chains: 1; bounding box: 47×44×53 Å

Solvent-accessible surface area (backbone atoms only — not comparable to full-atom values): 16548 Å² total; per-residue (Å²): 52,34,47,17,31,60,35,59,47,24,38,19,14,80,86,40,97,37,47,49,39,81,59,46,72,69,57,52,54,52,30,46,77,69,61,76,36,93,67,87,48,69,94,41,25,42,81,42,83,45,102,88,51,76,40,80,31,43,40,18,24,29,71,43,48,77,49,89,97,34,72,45,72,53,72,45,66,14,33,41,42,79,46,64,63,57,22,66,78,58,80,45,82,58,34,27,37,42,3,29,72,57,48,53,71,32,30,38,36,42,31,50,81,80,38,39,50,48,70,26,75,65,87,65,80,90,72,92,59,78,40,70,37,66,39,50,64,50,95,86,61,61,20,46,23,33,64,29,41,38,72,94,59,77,65,43,67,30,28,44,20,40,56,37,33,47,30,31,34,31,37,48,68,61,40,51,51,39,56,76,67,60,61,40,51,79,71,52,71,38,62,50,69,53,96,84,70,50,77,45,80,40,63,26,25,39,34,61,50,38,24,52,72,94,42,75,49,50,36,31,43,35,33,61,31,78,93,54,79,29,25,30,15,31,43,42,59,68,58,25,37,28,40,32,48,31,55,87,77,33,31,42,31,36,31,71,44,100,73,64,70,59,59,66,96,62,74,44,55,30,43,43,36,46,51,99,92,48,33,41,52,40,68,48,70,69,74,77,93,66,79,93,79,95,66,92,76,76,86,72,74,116

pLDDT: mean 76.31, std 17.86, range [26.27, 97.25]